Protein AF-A0A7X8XJC2-F1 (afdb_monomer)

pLDDT: mean 90.69, std 6.43, range [61.69, 98.38]

Solvent-accessible surface area (backbone atoms only — not comparable to full-atom values): 11360 Å² total; per-residue (Å²): 93,76,49,77,39,29,35,76,59,78,84,53,61,26,43,38,38,41,40,56,42,84,41,96,95,58,56,34,15,37,38,37,32,23,44,72,52,100,86,51,72,48,75,77,44,73,50,77,36,70,83,32,14,38,64,76,49,80,50,70,43,25,40,73,60,73,83,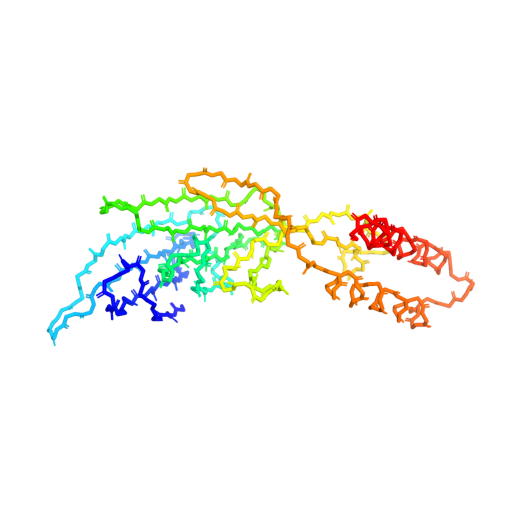24,27,25,42,38,38,33,21,21,40,91,56,95,61,88,43,28,46,39,36,40,38,38,54,54,96,94,38,81,47,79,47,70,52,96,43,54,51,75,66,49,76,48,51,79,61,69,79,72,39,26,29,43,27,43,65,40,84,72,29,65,53,87,36,89,93,55,45,38,69,46,71,45,51,22,35,51,66,80,85,58,77,45,78,56,86,70,69,49,56,67,60,36,48,56,52,33,53,55,37,52,50,48,52,75,63,48,90,49,57,88,87,40,80,56,31,60,52,46,41,51,39,36,53,54,50,35,52,56,31,49,59,52,54,75,72,108

Foldseek 3Di:
DWDWFQQQLPPATWIKDWAWDDDPPAIKIKIWIFDDDPPDTHTLDIDIDGQFRHWDDWDWAQLPLSRHTWIWTWTGGPDPDQFIWIWIWHQDPSDIFIDIDPARHDWDWADQLPPRHIWTWGWDFLDCAPHVVLTLIDTFTWRCPGPDTDGDDGPNLVVLVVSLVVLVVCLVVPVDDPVDPSNVRSNVSSVSSNVVSVVVNVVD

Nearest PDB structures (foldseek):
  3od9-assembly2_C-2  TM=6.273E-01  e=8.279E-02  Aeromonas hydrophila subsp. hydrophila ATCC 7966
  4pj2-assembly2_B  TM=6.246E-01  e=7.855E-02  Aeromonas hydrophila subsp. hydrophila ATCC 7966
  6h0f-assembly4_J  TM=3.381E-01  e=2.892E-02  Homo sapiens
  6g90-assembly1_P  TM=5.294E-01  e=5.008E+00  Saccharomyces cerevisiae
  2ret-assembly1_G  TM=4.672E-01  e=5.563E+00  Vibrio vulnificus

Secondary structure (DSSP, 8-state):
-EEEE--SSSS--EEEEEEEEEETTEEEEEEEEEEE-SS-EEEEEEEEE-SS-EEEEEEEE-SSSSSPPEEEEEEE-SSS----EEEEEEEETTEEEEEE-S-SSPPEEE-SS-SSS-EEEEEEEEE-TTSTTS-EEEEEEEEE-SS-EEE--S--HHHHHHHHHHHHHHHHT-SS-TTSHHHHHHHHHHHHHHHHHHHHHTT-

Mean predicted aligned error: 5.19 Å

Radius of gyration: 19.86 Å; Cα contacts (8 Å, |Δi|>4): 433; chains: 1; bounding box: 48×42×61 Å

Sequence (204 aa):
MVALADVTGDGIKELLVAGTHKKDPQPEGRYAIYRVNKSRLDPLCTGVVRKTPLLVNLQAWDLSGTKRFDAVMTWRPDSNENLFHTMLLAFKEGRVLEEVVPSEMLVDVADRNRDGRAEVWMPELVADSTGPLERVLFYRPFLWNAPGFEKATGDFSQHYRDYKEALEFQIEENPYPPADPRYEKFRQDRLTGIGMAEALLDSH

Structure (mmCIF, N/CA/C/O backbone):
data_AF-A0A7X8XJC2-F1
#
_entry.id   AF-A0A7X8XJC2-F1
#
loop_
_atom_site.group_PDB
_atom_site.id
_atom_site.type_symbol
_atom_site.label_atom_id
_atom_site.label_alt_id
_atom_site.label_comp_id
_atom_site.label_asym_id
_atom_site.label_entity_id
_atom_site.label_seq_id
_atom_site.pdbx_PDB_ins_code
_atom_site.Cartn_x
_atom_site.Cartn_y
_atom_site.Cartn_z
_atom_site.occupancy
_atom_site.B_iso_or_equiv
_atom_site.auth_seq_id
_atom_site.auth_comp_id
_atom_site.auth_asym_id
_atom_site.auth_atom_id
_atom_site.pdbx_PDB_model_num
ATOM 1 N N . MET A 1 1 ? 3.897 -5.243 16.899 1.00 93.12 1 MET A N 1
ATOM 2 C CA . MET A 1 1 ? 3.780 -3.794 16.640 1.00 93.12 1 MET A CA 1
ATOM 3 C C . MET A 1 1 ? 2.572 -3.263 17.389 1.00 93.12 1 MET A C 1
ATOM 5 O O . MET A 1 1 ? 1.658 -4.037 17.662 1.00 93.12 1 MET A O 1
ATOM 9 N N . VAL A 1 2 ? 2.593 -1.979 17.745 1.00 93.31 2 VAL A N 1
ATOM 10 C CA . VAL A 1 2 ? 1.480 -1.306 18.425 1.00 93.31 2 VAL A CA 1
ATOM 11 C C . VAL A 1 2 ? 1.193 0.038 17.764 1.00 93.31 2 VAL A C 1
ATOM 13 O O . VAL A 1 2 ? 2.125 0.687 17.293 1.00 93.31 2 VAL A O 1
ATOM 16 N N . ALA A 1 3 ? -0.071 0.448 17.748 1.00 92.94 3 ALA A N 1
ATOM 17 C CA . ALA A 1 3 ? -0.510 1.766 17.298 1.00 92.94 3 ALA A CA 1
ATOM 18 C C . ALA A 1 3 ? -1.640 2.289 18.201 1.00 92.94 3 ALA A C 1
ATOM 20 O O . ALA A 1 3 ? -2.317 1.507 18.870 1.00 92.94 3 ALA A O 1
ATOM 21 N N . LEU A 1 4 ? -1.828 3.610 18.230 1.00 93.12 4 LEU A N 1
ATOM 22 C CA . LEU A 1 4 ? -2.927 4.272 18.937 1.00 93.12 4 LEU A CA 1
ATOM 23 C C . LEU A 1 4 ? -3.758 5.072 17.940 1.00 93.12 4 LEU A C 1
ATOM 25 O O . LEU A 1 4 ? -3.219 5.971 17.293 1.00 93.12 4 LEU A O 1
ATOM 29 N N . ALA A 1 5 ? -5.052 4.785 17.849 1.00 92.62 5 ALA A N 1
ATOM 30 C CA . ALA A 1 5 ? -5.946 5.458 16.913 1.00 92.62 5 ALA A CA 1
ATOM 31 C C . ALA A 1 5 ? -7.382 5.479 17.440 1.00 92.62 5 ALA A C 1
ATOM 33 O O . ALA A 1 5 ? -7.767 4.567 18.163 1.00 92.62 5 ALA A O 1
ATOM 34 N N . ASP A 1 6 ? -8.148 6.515 17.097 1.00 92.44 6 ASP A N 1
ATOM 35 C CA . ASP A 1 6 ? -9.590 6.560 17.370 1.00 92.44 6 ASP A CA 1
ATOM 36 C C . ASP A 1 6 ? -10.308 5.728 16.308 1.00 92.44 6 ASP A C 1
ATOM 38 O O . ASP A 1 6 ? -10.633 6.220 15.223 1.00 92.44 6 ASP A O 1
ATOM 42 N N . VAL A 1 7 ? -10.464 4.435 16.590 1.00 90.69 7 VAL A N 1
ATOM 43 C CA . VAL A 1 7 ? -11.073 3.493 15.649 1.00 90.69 7 VAL A CA 1
ATOM 44 C C . VAL A 1 7 ? -12.576 3.420 15.801 1.00 90.69 7 VAL A C 1
ATOM 46 O O . VAL A 1 7 ? -13.233 2.895 14.914 1.00 90.69 7 VAL A O 1
ATOM 49 N N . THR A 1 8 ? -13.136 3.925 16.901 1.00 88.44 8 THR A N 1
ATOM 50 C CA . THR A 1 8 ? -14.589 3.911 17.130 1.00 88.44 8 THR A CA 1
ATOM 51 C C . THR A 1 8 ? -15.281 5.221 16.754 1.00 88.44 8 THR A C 1
ATOM 53 O O . THR A 1 8 ? -16.500 5.224 16.580 1.00 88.44 8 THR A O 1
ATOM 56 N N . GLY A 1 9 ? -14.520 6.298 16.547 1.00 87.31 9 GLY A N 1
ATOM 57 C CA . GLY A 1 9 ? -15.010 7.626 16.180 1.00 87.31 9 GLY A CA 1
ATOM 58 C C . GLY A 1 9 ? -15.591 8.404 17.361 1.00 87.31 9 GLY A C 1
ATOM 59 O O . GLY A 1 9 ? -16.349 9.351 17.154 1.00 87.31 9 GLY A O 1
ATOM 60 N N . ASP A 1 10 ? -15.296 7.992 18.596 1.00 88.44 10 ASP A N 1
ATOM 61 C CA . ASP A 1 10 ? -15.822 8.607 19.820 1.00 88.44 10 ASP A CA 1
ATOM 62 C C . ASP A 1 10 ? -14.837 9.587 20.484 1.00 88.44 10 ASP A C 1
ATOM 64 O O . ASP A 1 10 ? -15.103 10.109 21.570 1.00 88.44 10 ASP A O 1
ATOM 68 N N . GLY A 1 11 ? -13.713 9.877 19.822 1.00 87.31 11 GLY A N 1
ATOM 69 C CA . GLY A 1 11 ? -12.670 10.781 20.297 1.00 87.31 11 GLY A CA 1
ATOM 70 C C . GLY A 1 11 ? -11.679 10.136 21.266 1.00 87.31 11 GLY A C 1
ATOM 71 O O . GLY A 1 11 ? -10.785 10.823 21.770 1.00 87.31 11 GLY A O 1
ATOM 72 N N . ILE A 1 12 ? -11.804 8.839 21.551 1.00 89.94 12 ILE A N 1
ATOM 73 C CA . ILE A 1 12 ? -10.898 8.098 22.428 1.00 89.94 12 ILE A CA 1
ATOM 74 C C . ILE A 1 12 ? -10.000 7.223 21.559 1.00 89.94 12 ILE A C 1
ATOM 76 O O . ILE A 1 12 ? -10.450 6.561 20.638 1.00 89.94 12 ILE A O 1
ATOM 80 N N . LYS A 1 13 ? -8.700 7.200 21.864 1.00 91.62 13 LYS A N 1
ATOM 81 C CA . LYS A 1 13 ? -7.752 6.348 21.141 1.00 91.62 13 LYS A CA 1
ATOM 82 C C . LYS A 1 13 ? -7.729 4.939 21.724 1.00 91.62 13 LYS A C 1
ATOM 84 O O . LYS A 1 13 ? -7.437 4.753 22.907 1.00 91.62 13 LYS A O 1
ATOM 89 N N . GLU A 1 14 ? -7.950 3.951 20.874 1.00 94.62 14 GLU A N 1
ATOM 90 C CA . GLU A 1 14 ? -7.770 2.536 21.167 1.00 94.62 14 GLU A CA 1
ATOM 91 C C . GLU A 1 14 ? -6.328 2.087 20.922 1.00 94.62 14 GLU A C 1
ATOM 93 O O . GLU A 1 14 ? -5.598 2.652 20.106 1.00 94.62 14 GLU A O 1
ATOM 98 N N . LEU A 1 15 ? -5.927 1.024 21.621 1.00 95.00 15 LEU A N 1
ATOM 99 C CA . LEU A 1 15 ? -4.654 0.343 21.428 1.00 95.00 15 LEU A CA 1
ATOM 100 C C . LEU A 1 15 ? -4.811 -0.787 20.413 1.00 95.00 15 LEU A C 1
ATOM 102 O O . LEU A 1 15 ? -5.462 -1.795 20.688 1.00 95.00 15 LEU A O 1
ATOM 106 N N . LEU A 1 16 ? -4.149 -0.645 19.271 1.00 95.19 16 LEU A N 1
ATOM 107 C CA . LEU A 1 16 ? -4.036 -1.668 18.244 1.00 95.19 16 LEU A CA 1
ATOM 108 C C . LEU A 1 16 ? -2.751 -2.450 18.497 1.00 95.19 16 LEU A C 1
ATOM 110 O O . LEU A 1 16 ? -1.674 -1.866 18.622 1.00 95.19 16 LEU A O 1
ATOM 114 N N . VAL A 1 17 ? -2.848 -3.771 18.552 1.00 95.12 17 VAL A N 1
ATOM 115 C CA . VAL A 1 17 ? -1.717 -4.676 18.748 1.00 95.12 17 VAL A CA 1
ATOM 116 C C . VAL A 1 17 ? -1.769 -5.735 17.667 1.00 95.12 17 VAL A C 1
ATOM 118 O O . VAL A 1 17 ? -2.784 -6.397 17.496 1.00 95.12 17 VAL A O 1
ATOM 121 N N . ALA A 1 18 ? -0.661 -5.937 16.969 1.00 95.38 18 ALA A N 1
ATOM 122 C CA . ALA A 1 18 ? -0.517 -7.036 16.027 1.00 95.38 18 ALA A CA 1
ATOM 123 C C . ALA A 1 18 ? 0.867 -7.663 16.166 1.00 95.38 18 ALA A C 1
ATOM 125 O O . ALA A 1 18 ? 1.851 -6.972 16.454 1.00 95.38 18 ALA A O 1
ATOM 126 N N . GLY A 1 19 ? 0.975 -8.969 15.955 1.00 93.56 19 GLY A N 1
ATOM 127 C CA . GLY A 1 19 ? 2.259 -9.645 16.040 1.00 93.56 19 GLY A CA 1
ATOM 128 C C . GLY A 1 19 ? 2.243 -11.083 15.558 1.00 93.56 19 GLY A C 1
ATOM 129 O O . GLY A 1 19 ? 1.212 -11.753 15.534 1.00 93.56 19 GLY A O 1
ATOM 130 N N . THR A 1 20 ? 3.435 -11.550 15.208 1.00 90.38 20 THR A N 1
ATOM 131 C CA . THR A 1 20 ? 3.717 -12.951 14.915 1.00 90.38 20 THR A CA 1
ATOM 132 C C . THR A 1 20 ? 3.976 -13.694 16.217 1.00 90.38 20 THR A C 1
ATOM 134 O O . THR A 1 20 ? 4.950 -13.418 16.919 1.00 90.38 20 THR A O 1
ATOM 137 N N . HIS A 1 21 ? 3.150 -14.684 16.524 1.00 84.75 21 HIS A N 1
ATOM 138 C CA . HIS A 1 21 ? 3.400 -15.628 17.600 1.00 84.75 21 HIS A CA 1
ATOM 139 C C . HIS A 1 21 ? 4.074 -16.869 17.027 1.00 84.75 21 HIS A C 1
ATOM 141 O O . HIS A 1 21 ? 3.476 -17.614 16.255 1.00 84.75 21 HIS A O 1
ATOM 147 N N . LYS A 1 22 ? 5.324 -17.122 17.420 1.00 76.38 22 LYS A N 1
ATOM 148 C CA . LYS A 1 22 ? 5.977 -18.397 17.117 1.00 76.38 22 LYS A CA 1
ATOM 149 C C . LYS A 1 22 ? 5.428 -19.458 18.064 1.00 76.38 22 LYS A C 1
ATOM 151 O O . LYS A 1 22 ? 5.729 -19.437 19.255 1.00 76.38 22 LYS A O 1
ATOM 156 N N . LYS A 1 23 ? 4.607 -20.361 17.536 1.00 66.25 23 LYS A N 1
ATOM 157 C CA . LYS A 1 23 ? 4.208 -21.590 18.216 1.00 66.25 23 LYS A CA 1
ATOM 158 C C . LYS A 1 23 ? 4.826 -22.750 17.443 1.00 66.25 23 LYS A C 1
ATOM 160 O O . LYS A 1 23 ? 4.767 -22.762 16.222 1.00 66.25 23 LYS A O 1
ATOM 165 N N . ASP A 1 24 ? 5.453 -23.692 18.128 1.00 62.50 24 ASP A N 1
ATOM 166 C CA . ASP A 1 24 ? 5.919 -24.929 17.494 1.00 62.50 24 ASP A CA 1
ATOM 167 C C . ASP A 1 24 ? 4.670 -25.755 17.102 1.00 62.50 24 ASP A C 1
ATOM 169 O O . ASP A 1 24 ? 3.807 -25.940 17.973 1.00 62.50 24 ASP A O 1
ATOM 173 N N . PRO A 1 25 ? 4.460 -26.180 15.835 1.00 69.62 25 PRO A N 1
ATOM 174 C CA . PRO A 1 25 ? 5.390 -26.179 14.695 1.00 69.62 25 PRO A CA 1
ATOM 175 C C . PRO A 1 25 ? 5.193 -25.080 13.634 1.00 69.62 25 PRO A C 1
ATOM 177 O O . PRO A 1 25 ? 5.928 -25.074 12.650 1.00 69.62 25 PRO A O 1
ATOM 180 N N . GLN A 1 26 ? 4.217 -24.173 13.769 1.00 78.38 26 GLN A N 1
ATOM 181 C CA . GLN A 1 26 ? 3.967 -23.121 12.772 1.00 78.38 26 GLN A CA 1
ATOM 182 C C . GLN A 1 26 ? 3.679 -21.748 13.401 1.00 78.38 26 GLN A C 1
ATOM 184 O O . GLN A 1 26 ? 2.893 -21.656 14.352 1.00 78.38 26 GLN A O 1
ATOM 189 N N . PRO A 1 27 ? 4.266 -20.661 12.859 1.00 85.38 27 PRO A N 1
ATOM 190 C CA . PRO A 1 27 ? 3.962 -19.314 13.315 1.00 85.38 27 PRO A CA 1
ATOM 191 C C . PRO A 1 27 ? 2.502 -18.944 13.033 1.00 85.38 27 PRO A C 1
ATOM 193 O O . PRO A 1 27 ? 1.911 -19.348 12.036 1.00 85.38 27 PRO A O 1
ATOM 196 N N . GLU A 1 28 ? 1.929 -18.131 13.916 1.00 89.38 28 GLU A N 1
ATOM 197 C CA . GLU A 1 28 ? 0.551 -17.656 13.840 1.00 89.38 28 GLU A CA 1
ATOM 198 C C . GLU A 1 28 ? 0.532 -16.130 13.983 1.00 89.38 28 GLU A C 1
ATOM 200 O O . GLU A 1 28 ? 1.029 -15.589 14.973 1.00 89.38 28 GLU A O 1
ATOM 205 N N . GLY A 1 29 ? -0.053 -15.424 13.017 1.00 91.62 29 GLY A N 1
ATOM 206 C CA . GLY A 1 29 ? -0.296 -13.991 13.136 1.00 91.62 29 GLY A CA 1
ATOM 207 C C . GLY A 1 29 ? -1.498 -13.744 14.042 1.00 91.62 29 GLY A C 1
ATOM 208 O O . GLY A 1 29 ? -2.510 -14.437 13.937 1.00 91.62 29 GLY A O 1
ATOM 209 N N . ARG A 1 30 ? -1.413 -12.771 14.945 1.00 94.44 30 ARG A N 1
ATOM 210 C CA . ARG A 1 30 ? -2.542 -12.356 15.786 1.00 94.44 30 ARG A CA 1
ATOM 211 C C . ARG A 1 30 ? -2.651 -10.852 15.822 1.00 94.44 30 ARG A C 1
ATOM 213 O O . ARG A 1 30 ? -1.638 -10.153 15.816 1.00 94.44 30 ARG A O 1
ATOM 220 N N . TYR A 1 31 ? -3.879 -10.374 15.927 1.00 94.94 31 TYR A N 1
ATOM 221 C CA . TYR A 1 31 ? -4.155 -8.972 16.166 1.00 94.94 31 TYR A CA 1
ATOM 222 C C . TYR A 1 31 ? -5.237 -8.809 17.230 1.00 94.94 31 TYR A C 1
ATOM 224 O O . TYR A 1 31 ? -6.052 -9.703 17.469 1.00 94.94 31 TYR A O 1
ATOM 232 N N . ALA A 1 32 ? -5.222 -7.662 17.891 1.00 94.69 32 ALA A N 1
ATOM 233 C CA . ALA A 1 32 ? -6.197 -7.272 18.885 1.00 94.69 32 ALA A CA 1
ATOM 234 C C . ALA A 1 32 ? -6.321 -5.750 18.937 1.00 94.69 32 ALA A C 1
ATOM 236 O O . ALA A 1 32 ? -5.339 -5.030 18.768 1.00 94.69 32 ALA A O 1
ATOM 237 N N . ILE A 1 33 ? -7.530 -5.272 19.200 1.00 94.31 33 ILE A N 1
ATOM 238 C CA . ILE A 1 33 ? -7.832 -3.859 19.402 1.00 94.31 33 ILE A CA 1
ATOM 239 C C . ILE A 1 33 ? -8.466 -3.733 20.780 1.00 94.31 33 ILE A C 1
ATOM 241 O O . ILE A 1 33 ? -9.456 -4.407 21.069 1.00 94.31 33 ILE A O 1
ATOM 245 N N . TYR A 1 34 ? -7.887 -2.892 21.631 1.00 94.50 34 TYR A N 1
ATOM 246 C CA . TYR A 1 34 ? -8.297 -2.718 23.018 1.00 94.50 34 TYR A CA 1
ATOM 247 C C . TYR A 1 34 ? -8.745 -1.290 23.293 1.00 94.50 34 TYR A C 1
ATOM 249 O O . TYR A 1 34 ? -8.044 -0.330 22.970 1.00 94.50 34 TYR A O 1
ATOM 257 N N . ARG A 1 35 ? -9.854 -1.155 24.018 1.00 93.81 35 ARG A N 1
ATOM 258 C CA . ARG A 1 35 ? -10.176 0.077 24.727 1.00 93.81 35 ARG A CA 1
ATOM 259 C C . ARG A 1 35 ? -9.282 0.178 25.957 1.00 93.81 35 ARG A C 1
ATOM 261 O O . ARG A 1 35 ? -9.302 -0.701 26.824 1.00 93.81 35 ARG A O 1
ATOM 268 N N . VAL A 1 36 ? -8.510 1.258 26.039 1.00 90.31 36 VAL A N 1
ATOM 269 C CA . VAL A 1 36 ? -7.654 1.531 27.196 1.00 90.31 36 VAL A CA 1
ATOM 270 C C . VAL A 1 36 ? -8.477 2.247 28.262 1.00 90.31 36 VAL A C 1
ATOM 272 O O . VAL A 1 36 ? -8.806 3.421 28.125 1.00 90.31 36 VAL A O 1
ATOM 275 N N . ASN A 1 37 ? -8.801 1.537 29.340 1.00 87.31 37 ASN A N 1
ATOM 276 C CA . ASN A 1 37 ? -9.447 2.098 30.523 1.00 87.31 37 ASN A CA 1
ATOM 277 C C . ASN A 1 37 ? -8.428 2.263 31.659 1.00 87.31 37 ASN A C 1
ATOM 279 O O . ASN A 1 37 ? -7.342 1.689 31.625 1.00 87.31 37 ASN A O 1
ATOM 283 N N . LYS A 1 38 ? -8.783 3.025 32.706 1.00 86.19 38 LYS A N 1
ATOM 284 C CA . LYS A 1 38 ? -7.867 3.365 33.819 1.00 86.19 38 LYS A CA 1
ATOM 285 C C . LYS A 1 38 ? -7.147 2.163 34.449 1.00 86.19 38 LYS A C 1
ATOM 287 O O . LYS A 1 38 ? -6.034 2.325 34.933 1.00 86.19 38 LYS A O 1
ATOM 292 N N . SER A 1 39 ? -7.782 0.992 34.489 1.00 89.56 39 SER A N 1
ATOM 293 C CA . SER A 1 39 ? -7.269 -0.193 35.191 1.00 89.56 39 SER A CA 1
ATOM 294 C C . SER A 1 39 ? -7.286 -1.483 34.370 1.00 89.56 39 SER A C 1
ATOM 296 O O . SER A 1 39 ? -6.878 -2.524 34.881 1.00 89.56 39 SER A O 1
ATOM 298 N N . ARG A 1 40 ? -7.770 -1.454 33.123 1.00 91.31 40 ARG A N 1
ATOM 299 C CA . ARG A 1 40 ? -7.892 -2.655 32.286 1.00 91.31 40 ARG A CA 1
ATOM 300 C C . ARG A 1 40 ? -7.868 -2.328 30.797 1.00 91.31 40 ARG A C 1
ATOM 302 O O . ARG A 1 40 ? -8.206 -1.217 30.394 1.00 91.31 40 ARG A O 1
ATOM 309 N N . LEU A 1 41 ? -7.508 -3.332 30.004 1.00 93.25 41 LEU A N 1
ATOM 310 C CA . LEU A 1 41 ? -7.637 -3.330 28.552 1.00 93.25 41 LEU A CA 1
ATOM 311 C C . LEU A 1 41 ? -8.865 -4.161 28.185 1.00 93.25 41 LEU A C 1
ATOM 313 O O . LEU A 1 41 ? -8.858 -5.376 28.377 1.00 93.25 41 LEU A O 1
ATOM 317 N N . ASP A 1 42 ? -9.911 -3.509 27.685 1.00 92.56 42 ASP A N 1
ATOM 318 C CA . ASP A 1 42 ? -11.126 -4.200 27.253 1.00 92.56 42 ASP A CA 1
ATOM 319 C C . ASP A 1 42 ? -11.006 -4.532 25.757 1.00 92.56 42 ASP A C 1
ATOM 321 O O . ASP A 1 42 ? -10.892 -3.608 24.947 1.00 92.56 42 ASP A O 1
ATOM 325 N N . PRO A 1 43 ? -10.983 -5.817 25.355 1.00 92.62 43 PRO A N 1
ATOM 326 C CA . PRO A 1 43 ? -10.858 -6.181 23.949 1.00 92.62 43 PRO A CA 1
ATOM 327 C C . PRO A 1 43 ? -12.125 -5.784 23.188 1.00 92.62 43 PRO A C 1
ATOM 329 O O . PRO A 1 43 ? -13.223 -6.228 23.516 1.00 92.62 43 PRO A O 1
ATOM 332 N N . LEU A 1 44 ? -11.958 -4.973 22.148 1.00 90.75 44 LEU A N 1
ATOM 333 C CA . LEU A 1 44 ? -13.009 -4.642 21.186 1.00 90.75 44 LEU A CA 1
ATOM 334 C C . LEU A 1 44 ? -13.045 -5.652 20.038 1.00 90.75 44 LEU A C 1
ATOM 336 O O . LEU A 1 44 ? -14.110 -6.003 19.542 1.00 90.75 44 LEU A O 1
ATOM 340 N N . CYS A 1 45 ? -11.872 -6.122 19.618 1.00 92.00 45 CYS A N 1
ATOM 341 C CA . CYS A 1 45 ? -11.718 -7.122 18.572 1.00 92.00 45 CYS A CA 1
ATOM 342 C C . CYS A 1 45 ? -10.443 -7.930 18.810 1.00 92.00 45 CYS A C 1
ATOM 344 O O . CYS A 1 45 ? -9.442 -7.390 19.280 1.00 92.00 45 CYS A O 1
ATOM 346 N N . THR A 1 46 ? -10.470 -9.212 18.456 1.00 93.81 46 THR A N 1
ATOM 347 C CA . THR A 1 46 ? -9.276 -10.055 18.359 1.00 93.81 46 THR A CA 1
ATOM 348 C C . THR A 1 46 ? -9.409 -10.962 17.146 1.00 93.81 46 THR A C 1
ATOM 350 O O . THR A 1 46 ? -10.515 -11.404 16.835 1.00 93.81 46 THR A O 1
ATOM 353 N N . GLY A 1 47 ? -8.296 -11.261 16.485 1.00 92.94 47 GLY A N 1
ATOM 354 C CA . GLY A 1 47 ? -8.294 -12.112 15.304 1.00 92.94 47 GLY A CA 1
ATOM 355 C C . GLY A 1 47 ? -6.974 -12.839 15.090 1.00 92.94 47 GLY A C 1
ATOM 356 O O . GLY A 1 47 ? -5.957 -12.563 15.736 1.00 92.94 47 GLY A O 1
ATOM 357 N N . VAL A 1 48 ? -7.023 -13.820 14.190 1.00 91.50 48 VAL A N 1
ATOM 358 C CA . VAL A 1 48 ? -5.917 -14.728 13.880 1.00 91.50 48 VAL A CA 1
ATOM 359 C C . VAL A 1 48 ? -5.693 -14.776 12.372 1.00 91.50 48 VAL A C 1
ATOM 361 O O . VAL A 1 48 ? -6.610 -15.083 11.616 1.00 91.50 48 VAL A O 1
ATOM 364 N N . VAL A 1 49 ? -4.445 -14.582 11.949 1.00 88.00 49 VAL A N 1
ATOM 365 C CA . VAL A 1 49 ? -3.990 -14.647 10.557 1.00 88.00 49 VAL A CA 1
ATOM 366 C C . VAL A 1 49 ? -3.116 -15.890 10.378 1.00 88.00 49 VAL A C 1
ATOM 368 O O . VAL A 1 49 ? -1.963 -15.930 10.806 1.00 88.00 49 VAL A O 1
ATOM 371 N N . ARG A 1 50 ? -3.680 -16.947 9.777 1.00 80.44 50 ARG A N 1
ATOM 372 C CA . ARG A 1 50 ? -3.029 -18.274 9.711 1.00 80.44 50 ARG A CA 1
ATOM 373 C C . ARG A 1 50 ? -2.131 -18.486 8.494 1.00 80.44 50 ARG A C 1
ATOM 375 O O . ARG A 1 50 ? -1.087 -19.105 8.625 1.00 80.44 50 ARG A O 1
ATOM 382 N N . LYS A 1 51 ? -2.539 -18.014 7.310 1.00 78.94 51 LYS A N 1
ATOM 383 C CA . LYS A 1 51 ? -1.810 -18.278 6.051 1.00 78.94 51 LYS A CA 1
ATOM 384 C C . LYS A 1 51 ? -0.561 -17.410 5.890 1.00 78.94 51 LYS A C 1
ATOM 386 O O . LYS A 1 51 ? 0.421 -17.841 5.304 1.00 78.94 51 LYS A O 1
ATOM 391 N N . THR A 1 52 ? -0.609 -16.196 6.425 1.00 83.38 52 THR A N 1
ATOM 392 C CA . THR A 1 52 ? 0.462 -15.199 6.339 1.00 83.38 52 THR A CA 1
ATOM 393 C C . THR A 1 52 ? 0.777 -14.689 7.736 1.00 83.38 52 THR A C 1
ATOM 395 O O . THR A 1 52 ? 0.272 -13.648 8.142 1.00 83.38 52 THR A O 1
ATOM 398 N N . PRO A 1 53 ? 1.519 -15.460 8.542 1.00 85.44 53 PRO A N 1
ATOM 399 C CA . PRO A 1 53 ? 1.626 -15.184 9.967 1.00 85.44 53 PRO A CA 1
ATOM 400 C C . PRO A 1 53 ? 2.628 -14.074 10.297 1.00 85.44 53 PRO A C 1
ATOM 402 O O . PRO A 1 53 ? 2.641 -13.595 11.430 1.00 85.44 53 PRO A O 1
ATOM 405 N N . LEU A 1 54 ? 3.478 -13.665 9.348 1.00 91.00 54 LEU A N 1
ATOM 406 C CA . LEU A 1 54 ? 4.514 -12.669 9.589 1.00 91.00 54 LEU A CA 1
ATOM 407 C C . LEU A 1 54 ? 3.965 -11.253 9.399 1.00 91.00 54 LEU A C 1
ATOM 409 O O . LEU A 1 54 ? 3.653 -10.857 8.277 1.00 91.00 54 LEU A O 1
ATOM 413 N N . LEU A 1 55 ? 3.883 -10.479 10.483 1.00 92.38 55 LEU A N 1
ATOM 414 C CA . LEU A 1 55 ? 3.509 -9.067 10.407 1.00 92.38 55 LEU A CA 1
ATOM 415 C C . LEU A 1 55 ? 4.640 -8.241 9.781 1.00 92.38 55 LEU A C 1
ATOM 417 O O . LEU A 1 55 ? 5.757 -8.222 10.300 1.00 92.38 55 LEU A O 1
ATOM 421 N N . VAL A 1 56 ? 4.324 -7.523 8.706 1.00 91.75 56 VAL A N 1
ATOM 422 C CA . VAL A 1 56 ? 5.234 -6.597 8.016 1.00 91.75 56 VAL A CA 1
ATOM 423 C C . VAL A 1 56 ? 5.014 -5.169 8.499 1.00 91.75 56 VAL A C 1
ATOM 425 O O . VAL A 1 56 ? 5.980 -4.452 8.743 1.00 91.75 56 VAL A O 1
ATOM 428 N N . ASN A 1 57 ? 3.753 -4.755 8.638 1.00 92.44 57 ASN A N 1
ATOM 429 C CA . ASN A 1 57 ? 3.400 -3.372 8.945 1.00 92.44 57 ASN A CA 1
ATOM 430 C C . ASN A 1 57 ? 2.046 -3.277 9.667 1.00 92.44 57 ASN A C 1
ATOM 432 O O . ASN A 1 57 ? 1.155 -4.092 9.422 1.00 92.44 57 ASN A O 1
ATOM 436 N N . LEU A 1 58 ? 1.898 -2.267 10.527 1.00 94.12 58 LEU A N 1
ATOM 437 C CA . LEU A 1 58 ? 0.656 -1.886 11.203 1.00 94.12 58 LEU A CA 1
ATOM 438 C C . LEU A 1 58 ? 0.513 -0.363 11.136 1.00 94.12 58 LEU A C 1
ATOM 440 O O . LEU A 1 58 ? 1.350 0.362 11.672 1.00 94.12 58 LEU A O 1
ATOM 444 N N . GLN A 1 59 ? -0.570 0.102 10.523 1.00 92.25 59 GLN A N 1
ATOM 445 C CA . GLN A 1 59 ? -0.911 1.513 10.370 1.00 92.25 59 GLN A CA 1
ATOM 446 C C . GLN A 1 59 ? -2.368 1.763 10.765 1.00 92.25 59 GLN A C 1
ATOM 448 O O . GLN A 1 59 ? -3.165 0.831 10.895 1.00 92.25 59 GLN A O 1
ATOM 453 N N . ALA A 1 60 ? -2.706 3.036 10.948 1.00 93.31 60 ALA A N 1
ATOM 454 C CA . ALA A 1 60 ? -4.071 3.489 11.145 1.00 93.31 60 ALA A CA 1
ATOM 455 C C . ALA A 1 60 ? -4.321 4.703 10.246 1.00 93.31 60 ALA A C 1
ATOM 457 O O . ALA A 1 60 ? -3.559 5.668 10.308 1.00 93.31 60 ALA A O 1
ATOM 458 N N . TRP A 1 61 ? -5.378 4.654 9.438 1.00 94.50 61 TRP A N 1
ATOM 459 C CA . TRP A 1 61 ? -5.714 5.679 8.445 1.00 94.50 61 TRP A CA 1
ATOM 460 C C . TRP A 1 61 ? -7.213 5.940 8.414 1.00 94.50 61 TRP A C 1
ATOM 462 O O . TRP A 1 61 ? -7.985 5.007 8.588 1.00 94.50 61 TRP A O 1
ATOM 472 N N . ASP A 1 62 ? -7.645 7.171 8.153 1.00 93.12 62 ASP A N 1
ATOM 473 C CA . ASP A 1 62 ? -9.054 7.421 7.841 1.00 93.12 62 ASP A CA 1
ATOM 474 C C . ASP A 1 62 ? -9.337 7.033 6.385 1.00 93.12 62 ASP A C 1
ATOM 476 O O . ASP A 1 62 ? -9.135 7.825 5.467 1.00 93.12 62 ASP A O 1
ATOM 480 N N . LEU A 1 63 ? -9.780 5.793 6.170 1.00 93.38 63 LEU A N 1
ATOM 481 C CA . LEU A 1 63 ? -10.143 5.286 4.841 1.00 93.38 63 LEU A CA 1
ATOM 482 C C . LEU A 1 63 ? -11.595 5.615 4.481 1.00 93.38 63 LEU A C 1
ATOM 484 O O . LEU A 1 63 ? -12.008 5.498 3.325 1.00 93.38 63 LEU A O 1
ATOM 488 N N . SER A 1 64 ? -12.380 6.029 5.474 1.00 87.19 64 SER A N 1
ATOM 489 C CA . SER A 1 64 ? -13.806 6.324 5.353 1.00 87.19 64 SER A CA 1
ATOM 490 C C . SER A 1 64 ? -14.115 7.801 5.081 1.00 87.19 64 SER A C 1
ATOM 492 O O . SER A 1 64 ? -15.220 8.116 4.645 1.00 87.19 64 SER A O 1
ATOM 494 N N . GLY A 1 65 ? -13.166 8.702 5.355 1.00 87.19 65 GLY A N 1
ATOM 495 C CA . GLY A 1 65 ? -13.352 10.156 5.349 1.00 87.19 65 GLY A CA 1
ATOM 496 C C . GLY A 1 65 ? -14.192 10.673 6.525 1.00 87.19 65 GLY A C 1
ATOM 497 O O . GLY A 1 65 ? -14.708 11.789 6.477 1.00 87.19 65 GLY A O 1
ATOM 498 N N . THR A 1 66 ? -14.395 9.861 7.569 1.00 86.25 66 THR A N 1
ATOM 499 C CA . THR A 1 66 ? -15.278 10.190 8.707 1.00 86.25 66 THR A CA 1
ATOM 500 C C . THR A 1 66 ? -14.523 10.639 9.956 1.00 86.25 66 THR A C 1
ATOM 502 O O . THR A 1 66 ? -15.122 10.800 11.018 1.00 86.25 66 THR A O 1
ATOM 505 N N . LYS A 1 67 ? -13.210 10.869 9.840 1.00 84.94 67 LYS A N 1
ATOM 506 C CA . LYS A 1 67 ? -12.256 11.162 10.924 1.00 84.94 67 LYS A CA 1
ATOM 507 C C . LYS A 1 67 ? -12.109 10.039 11.953 1.00 84.94 67 LYS A C 1
ATOM 509 O O . LYS A 1 67 ? -11.477 10.236 12.989 1.00 84.94 67 LYS A O 1
ATOM 514 N N . ARG A 1 68 ? -12.656 8.864 11.644 1.00 89.56 68 ARG A N 1
ATOM 515 C CA . ARG A 1 68 ? -12.407 7.598 12.328 1.00 89.56 68 ARG A CA 1
ATOM 516 C C . ARG A 1 68 ? -11.268 6.889 11.616 1.00 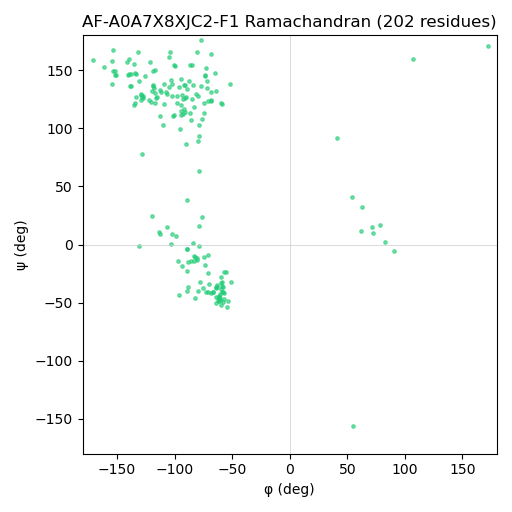89.56 68 ARG A C 1
ATOM 518 O O . ARG A 1 68 ? -11.248 6.825 10.393 1.00 89.56 68 ARG A O 1
ATOM 525 N N . PHE A 1 69 ? -10.357 6.313 12.380 1.00 92.00 69 PHE A N 1
ATOM 526 C CA . PHE A 1 69 ? -9.240 5.569 11.827 1.00 92.00 69 PHE A CA 1
ATOM 527 C C . PHE A 1 69 ? -9.583 4.089 11.672 1.00 92.00 69 PHE A C 1
ATOM 529 O O . PHE A 1 69 ? -10.137 3.447 12.558 1.00 92.00 69 PHE A O 1
ATOM 536 N N . ASP A 1 70 ? -9.190 3.530 10.546 1.00 93.06 70 ASP A N 1
ATOM 537 C CA . ASP A 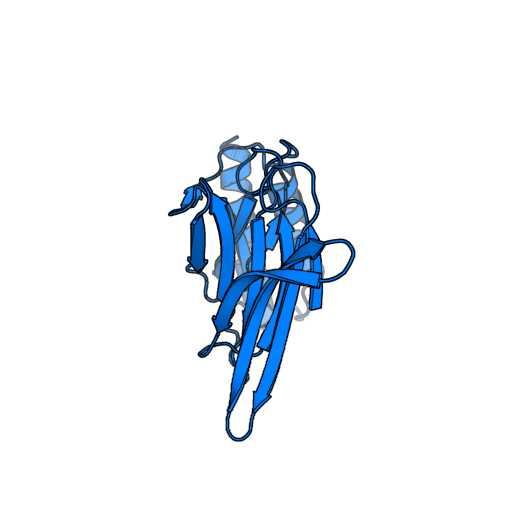1 70 ? -9.272 2.120 10.227 1.00 93.06 70 ASP A CA 1
ATOM 538 C C . ASP A 1 70 ? -7.879 1.498 10.361 1.00 93.06 70 ASP A C 1
ATOM 540 O O . ASP A 1 70 ? -6.863 2.118 10.029 1.00 93.06 70 ASP A O 1
ATOM 544 N N . ALA A 1 71 ? -7.811 0.275 10.884 1.00 93.50 71 ALA A N 1
ATOM 545 C CA . ALA A 1 71 ? -6.543 -0.423 11.040 1.00 93.50 71 ALA A CA 1
ATOM 546 C C . ALA A 1 71 ? -6.144 -1.074 9.716 1.00 93.50 71 ALA A C 1
ATOM 548 O O . ALA A 1 71 ? -6.917 -1.829 9.124 1.00 93.50 71 ALA A O 1
ATOM 549 N N . VAL A 1 72 ? -4.906 -0.834 9.295 1.00 94.44 72 VAL A N 1
ATOM 550 C CA . VAL A 1 72 ? -4.318 -1.447 8.104 1.00 94.44 72 VAL A CA 1
ATOM 551 C C . VAL A 1 72 ? -3.140 -2.300 8.537 1.00 94.44 72 VAL A C 1
ATOM 553 O O . VAL A 1 72 ? -2.198 -1.816 9.167 1.00 94.44 72 VAL A O 1
ATOM 556 N N . MET A 1 73 ? -3.194 -3.589 8.222 1.00 94.69 73 MET A N 1
ATOM 557 C CA . MET A 1 73 ? -2.142 -4.534 8.573 1.00 94.69 73 MET A CA 1
ATOM 558 C C . MET A 1 73 ? -1.675 -5.292 7.349 1.00 94.69 73 MET A C 1
ATOM 560 O O . MET A 1 73 ? -2.470 -5.952 6.684 1.00 94.69 73 MET A O 1
ATOM 564 N N . THR A 1 74 ? -0.371 -5.258 7.108 1.00 93.88 74 THR A N 1
ATOM 565 C CA . THR A 1 74 ? 0.252 -6.037 6.042 1.00 93.88 74 THR A CA 1
ATOM 566 C C . THR A 1 74 ? 0.939 -7.248 6.639 1.00 93.88 74 THR A C 1
ATOM 568 O O . THR A 1 74 ? 1.780 -7.135 7.535 1.00 93.88 74 THR A O 1
ATOM 571 N N . TRP A 1 75 ? 0.616 -8.406 6.085 1.00 93.00 75 TRP A N 1
ATOM 572 C CA . TRP A 1 75 ? 1.133 -9.701 6.479 1.00 93.00 75 TRP A CA 1
ATOM 573 C C . TRP A 1 75 ? 1.822 -10.389 5.305 1.00 93.00 75 TRP A C 1
ATOM 575 O O . TRP A 1 75 ? 1.509 -10.115 4.149 1.00 93.00 75 TRP A O 1
ATOM 585 N N . ARG A 1 76 ? 2.728 -11.320 5.591 1.00 90.88 76 ARG A N 1
ATOM 586 C CA . ARG A 1 76 ? 3.381 -12.164 4.581 1.00 90.88 76 ARG A CA 1
ATOM 587 C C . ARG A 1 76 ? 3.519 -13.613 5.072 1.00 90.88 76 ARG A C 1
ATOM 589 O O . ARG A 1 76 ? 3.418 -13.848 6.287 1.00 90.88 76 ARG A O 1
ATOM 596 N N . PRO A 1 77 ? 3.702 -14.598 4.179 1.00 87.25 77 PRO A N 1
ATOM 597 C CA . PRO A 1 77 ? 3.955 -15.972 4.592 1.00 87.25 77 PRO A CA 1
ATOM 598 C C . PRO A 1 77 ? 5.330 -16.100 5.262 1.00 87.25 77 PRO A C 1
ATOM 600 O O . PRO A 1 77 ? 6.176 -15.214 5.167 1.00 87.25 77 PRO A O 1
ATOM 603 N N . ASP A 1 78 ? 5.542 -17.212 5.966 1.00 83.19 78 ASP A N 1
ATOM 604 C CA . ASP A 1 78 ? 6.861 -17.578 6.514 1.00 83.19 78 ASP A CA 1
ATOM 605 C C . ASP A 1 78 ? 7.790 -18.191 5.443 1.00 83.19 78 ASP A C 1
ATOM 607 O O . ASP A 1 78 ? 8.940 -18.526 5.711 1.00 83.19 78 ASP A O 1
ATOM 611 N N . SER A 1 79 ? 7.292 -18.337 4.211 1.00 80.62 79 SER A N 1
ATOM 612 C CA . SER A 1 79 ? 8.074 -18.697 3.032 1.00 80.62 79 SER A CA 1
ATOM 613 C C . SER A 1 79 ? 8.810 -17.475 2.461 1.00 80.62 79 SER A C 1
ATOM 615 O O . SER A 1 79 ? 8.497 -16.325 2.766 1.00 80.62 79 SER A O 1
ATOM 617 N N . ASN A 1 80 ? 9.775 -17.721 1.571 1.00 69.25 80 ASN A N 1
ATOM 618 C CA . ASN A 1 80 ? 10.435 -16.671 0.782 1.00 69.25 80 ASN A CA 1
ATOM 619 C C . ASN A 1 80 ? 9.583 -16.202 -0.415 1.00 69.25 80 ASN A C 1
ATOM 621 O O . ASN A 1 80 ? 10.108 -15.609 -1.356 1.00 69.25 80 ASN A O 1
ATOM 625 N N . GLU A 1 81 ? 8.287 -16.511 -0.427 1.00 74.25 81 GLU A N 1
ATOM 626 C CA . GLU A 1 81 ? 7.384 -16.059 -1.479 1.00 74.25 81 GLU A CA 1
ATOM 627 C C . GLU A 1 81 ? 7.125 -14.558 -1.325 1.00 74.25 81 GLU A C 1
ATOM 629 O O . GLU A 1 81 ? 6.843 -14.060 -0.234 1.00 74.25 81 GLU A O 1
ATOM 634 N N . ASN A 1 82 ? 7.189 -13.833 -2.442 1.00 72.38 82 ASN A N 1
ATOM 635 C CA . ASN A 1 82 ? 6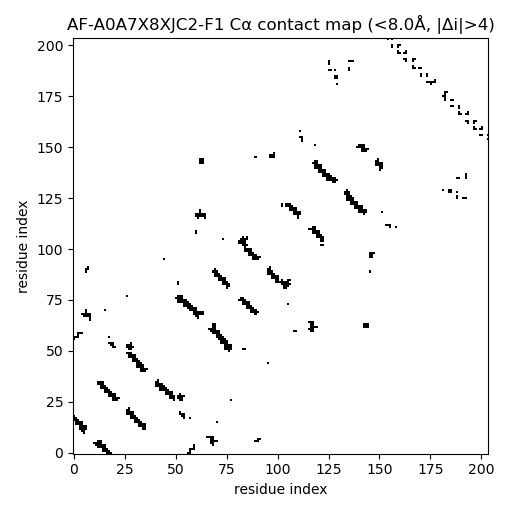.832 -12.417 -2.505 1.00 72.38 82 ASN A CA 1
ATOM 636 C C . ASN A 1 82 ? 5.307 -12.263 -2.569 1.00 72.38 82 ASN A C 1
ATOM 638 O O . ASN A 1 82 ? 4.775 -11.791 -3.570 1.00 72.38 82 ASN A O 1
ATOM 642 N N . LEU A 1 83 ? 4.631 -12.703 -1.507 1.00 82.31 83 LEU A N 1
ATOM 643 C CA . LEU A 1 83 ? 3.189 -12.599 -1.322 1.00 82.31 83 LEU A CA 1
ATOM 644 C C . LEU A 1 83 ? 2.895 -11.707 -0.115 1.00 82.31 83 LEU A C 1
ATOM 646 O O . LEU A 1 83 ? 3.374 -11.966 0.993 1.00 82.31 83 LEU A O 1
ATOM 650 N N . PHE A 1 84 ? 2.070 -10.685 -0.315 1.00 87.12 84 PHE A N 1
ATOM 651 C CA . PHE A 1 84 ? 1.592 -9.818 0.757 1.00 87.12 84 PHE A CA 1
ATOM 652 C C . PHE A 1 84 ? 0.077 -9.915 0.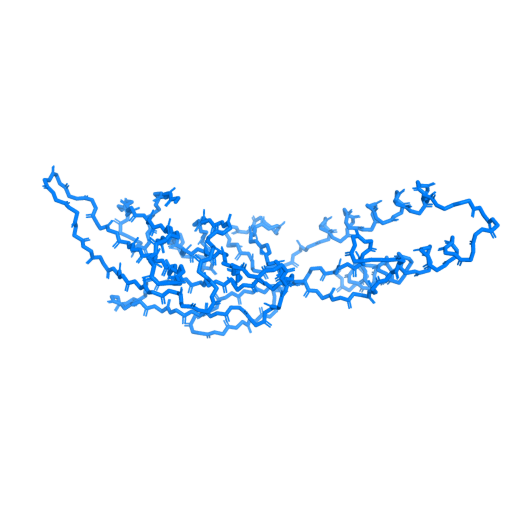870 1.00 87.12 84 PHE A C 1
ATOM 654 O O . PHE A 1 84 ? -0.631 -9.857 -0.125 1.00 87.12 84 PHE A O 1
ATOM 661 N N . HIS A 1 85 ? -0.424 -10.032 2.095 1.00 89.50 85 HIS A N 1
ATOM 662 C CA . HIS A 1 85 ? -1.841 -9.891 2.396 1.00 89.50 85 HIS A CA 1
ATOM 663 C C . HIS A 1 85 ? -2.036 -8.640 3.236 1.00 89.50 85 HIS A C 1
ATOM 665 O O . HIS A 1 85 ? -1.644 -8.598 4.406 1.00 89.50 85 HIS A O 1
ATOM 671 N N . THR A 1 86 ? -2.660 -7.630 2.645 1.00 92.44 86 THR A N 1
ATOM 672 C CA . THR A 1 86 ? -3.087 -6.441 3.376 1.00 92.44 86 THR A CA 1
ATOM 673 C C . THR A 1 86 ? -4.523 -6.634 3.837 1.00 92.44 86 THR A C 1
ATOM 675 O O . THR A 1 86 ? -5.410 -6.933 3.043 1.00 92.44 86 THR A O 1
ATOM 678 N N . MET A 1 87 ? -4.741 -6.486 5.136 1.00 93.31 87 MET A N 1
ATOM 679 C CA . MET A 1 87 ? -6.036 -6.587 5.791 1.00 93.31 87 MET A CA 1
ATOM 680 C C . MET A 1 87 ? -6.440 -5.211 6.308 1.00 93.31 87 MET A C 1
ATOM 682 O O . MET A 1 87 ? -5.650 -4.540 6.979 1.00 93.31 87 MET A O 1
ATOM 686 N N . LEU A 1 88 ? -7.671 -4.821 6.000 1.00 94.06 88 LEU A N 1
ATOM 687 C CA . LEU A 1 88 ? -8.308 -3.591 6.440 1.00 94.06 88 LEU A CA 1
ATOM 688 C C . LEU A 1 88 ? -9.375 -3.940 7.478 1.00 94.06 88 LEU A C 1
ATOM 690 O O . LEU A 1 88 ? -10.186 -4.845 7.265 1.00 94.06 88 LEU A O 1
ATOM 694 N N . LEU A 1 89 ? -9.368 -3.235 8.606 1.00 93.12 89 LEU A N 1
ATOM 695 C CA . LEU A 1 89 ? -10.339 -3.403 9.684 1.00 93.12 89 LEU A CA 1
ATOM 696 C C . LEU A 1 89 ? -10.970 -2.066 10.053 1.00 93.12 89 LEU A C 1
ATOM 698 O O . LEU A 1 89 ? -10.268 -1.119 10.405 1.00 93.12 89 LEU A O 1
ATOM 702 N N . ALA A 1 90 ? -12.297 -2.035 10.063 1.00 90.44 90 ALA A N 1
ATOM 703 C CA . ALA A 1 90 ? -13.090 -0.867 10.419 1.00 90.44 90 ALA A CA 1
ATOM 704 C C . ALA A 1 90 ? -14.084 -1.199 11.535 1.00 90.44 90 ALA A C 1
ATOM 706 O O . ALA A 1 90 ? -14.670 -2.283 11.546 1.00 90.44 90 ALA A O 1
ATOM 707 N N . PHE A 1 91 ? -14.347 -0.246 12.434 1.00 87.12 91 PHE A N 1
ATOM 708 C CA . PHE A 1 91 ? -15.491 -0.318 13.348 1.00 87.12 91 PHE A CA 1
ATOM 709 C C . PHE A 1 91 ? -16.626 0.564 12.844 1.00 87.12 91 PHE A C 1
ATOM 711 O O . PHE A 1 91 ? -16.548 1.791 12.883 1.00 87.12 91 PHE A O 1
ATOM 718 N N . LYS A 1 92 ? -17.720 -0.051 12.404 1.00 83.50 92 LYS A N 1
ATOM 719 C CA . LYS A 1 92 ? -18.902 0.647 11.895 1.00 83.50 92 LYS A CA 1
ATOM 720 C C . LYS A 1 92 ? -20.139 0.134 12.616 1.00 83.50 92 LYS A C 1
ATOM 722 O O . LYS A 1 92 ? -20.362 -1.070 12.674 1.00 83.50 92 LYS A O 1
ATOM 727 N N . GLU A 1 93 ? -20.924 1.049 13.186 1.00 83.06 93 GLU A N 1
ATOM 728 C CA . GLU A 1 93 ? -22.206 0.727 13.840 1.00 83.06 93 GLU A CA 1
ATOM 729 C C . GLU A 1 93 ? -22.082 -0.367 14.923 1.00 83.06 93 GLU A C 1
ATOM 731 O O . GLU A 1 93 ? -22.901 -1.279 15.029 1.00 83.06 93 GLU A O 1
ATOM 736 N N . GLY A 1 94 ? -21.007 -0.308 15.718 1.00 80.56 94 GLY A N 1
ATOM 737 C CA . GLY A 1 94 ? -20.730 -1.285 16.777 1.00 80.56 94 GLY A CA 1
ATOM 738 C C . GLY A 1 94 ? -20.283 -2.665 16.279 1.00 80.56 94 GLY A C 1
ATOM 739 O O . GLY A 1 94 ? -20.196 -3.597 17.077 1.00 80.56 94 GLY A O 1
ATOM 740 N N . ARG A 1 95 ? -19.996 -2.816 14.982 1.00 85.94 95 ARG A N 1
ATOM 741 C CA . ARG A 1 95 ? -19.498 -4.053 14.366 1.00 85.94 95 ARG A CA 1
ATOM 742 C C . ARG A 1 95 ? -18.107 -3.854 13.788 1.00 85.94 95 ARG A C 1
ATOM 744 O O . ARG A 1 95 ? -17.765 -2.765 13.335 1.00 85.94 95 ARG A O 1
ATOM 751 N N . VAL A 1 96 ? -17.338 -4.937 13.770 1.00 88.94 96 VAL A N 1
ATOM 752 C CA . VAL A 1 96 ? -16.054 -5.003 13.071 1.00 88.94 96 VAL A CA 1
ATOM 753 C C . VAL A 1 96 ? -16.304 -5.485 11.649 1.00 88.94 96 VAL A C 1
ATOM 755 O O . VAL A 1 96 ? -16.942 -6.519 11.450 1.00 88.94 96 VAL A O 1
ATOM 758 N N . LEU A 1 97 ? -15.802 -4.733 10.678 1.00 91.12 97 LEU A N 1
ATOM 759 C CA . LEU A 1 97 ? -15.736 -5.123 9.277 1.00 91.12 97 LEU A CA 1
ATOM 760 C C . LEU A 1 97 ? -14.282 -5.443 8.945 1.00 91.12 97 LEU A C 1
ATOM 762 O O . LEU A 1 97 ? -13.398 -4.645 9.247 1.00 91.12 97 LEU A O 1
ATOM 766 N N . GLU A 1 98 ? -14.058 -6.602 8.338 1.00 91.56 98 GLU A N 1
ATOM 767 C CA . GLU A 1 98 ? -12.749 -7.067 7.881 1.00 91.56 98 GLU A CA 1
ATOM 768 C C . GLU A 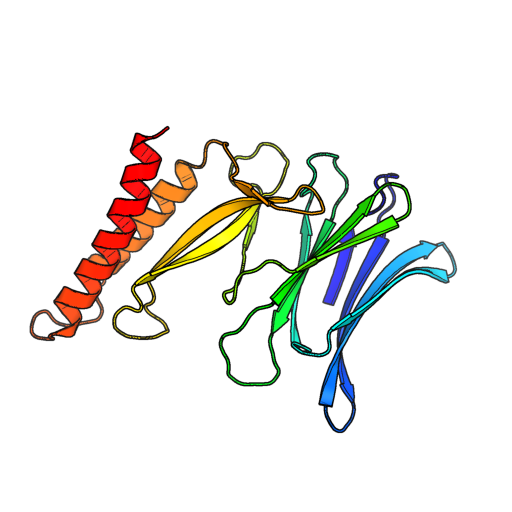1 98 ? -12.794 -7.272 6.370 1.00 91.56 98 GLU A C 1
ATOM 770 O O . GLU A 1 98 ? -13.715 -7.911 5.857 1.00 91.56 98 GLU A O 1
ATOM 775 N N . GLU A 1 99 ? -11.795 -6.750 5.665 1.00 91.81 99 GLU A N 1
ATOM 776 C CA . GLU A 1 99 ? -11.612 -7.001 4.241 1.00 91.81 99 GLU A CA 1
ATOM 777 C C . GLU A 1 99 ? -10.136 -7.225 3.919 1.00 91.81 99 GLU A C 1
ATOM 779 O O . GLU A 1 99 ? -9.255 -6.515 4.406 1.00 91.81 99 GLU A O 1
ATOM 784 N N . VAL A 1 100 ? -9.861 -8.231 3.092 1.00 90.31 100 VAL A N 1
ATOM 785 C CA . VAL A 1 100 ? -8.518 -8.506 2.578 1.00 90.31 100 VAL A CA 1
ATOM 786 C C . VAL A 1 100 ? -8.406 -7.893 1.191 1.00 90.31 100 VAL A C 1
ATOM 788 O O . VAL A 1 100 ? -9.241 -8.151 0.325 1.00 90.31 100 VAL A O 1
ATOM 791 N N . VAL A 1 101 ? -7.365 -7.093 0.976 1.00 89.31 101 VAL A N 1
ATOM 792 C CA . VAL A 1 101 ? -7.087 -6.470 -0.319 1.00 89.31 101 VAL A CA 1
ATOM 793 C C . VAL A 1 101 ? -6.672 -7.561 -1.319 1.00 89.31 101 VAL A C 1
ATOM 795 O O . VAL A 1 101 ? -5.784 -8.351 -0.998 1.00 89.31 101 VAL A O 1
ATOM 798 N N . PRO A 1 102 ? -7.249 -7.616 -2.534 1.00 78.62 102 PRO A N 1
ATOM 799 C CA . PRO A 1 102 ? -7.011 -8.693 -3.507 1.00 78.62 102 PRO A CA 1
ATOM 800 C C . PRO A 1 102 ? -5.653 -8.612 -4.240 1.00 78.62 102 PRO A C 1
ATOM 802 O O . PRO A 1 102 ? -5.517 -9.129 -5.345 1.00 78.62 102 PRO A O 1
ATOM 805 N N . SER A 1 103 ? -4.650 -7.953 -3.658 1.00 80.75 103 SER A N 1
ATOM 806 C CA . SER A 1 103 ? -3.317 -7.785 -4.247 1.00 80.75 103 SER A CA 1
ATOM 807 C C . SER A 1 103 ? -2.357 -8.844 -3.715 1.00 80.75 103 SER A C 1
ATOM 809 O O . SER A 1 103 ? -2.293 -9.061 -2.510 1.00 80.75 103 SER A O 1
ATOM 811 N N . GLU A 1 104 ? -1.563 -9.450 -4.597 1.00 79.44 104 GLU A N 1
ATOM 812 C CA . GLU A 1 104 ? -0.457 -10.338 -4.205 1.00 79.44 104 GLU A CA 1
ATOM 813 C C . GLU A 1 104 ? 0.823 -9.559 -3.847 1.00 79.44 104 GLU A C 1
ATOM 815 O O . GLU A 1 104 ? 1.752 -10.094 -3.242 1.00 79.44 104 GLU A O 1
ATOM 820 N N . MET A 1 105 ? 0.872 -8.273 -4.200 1.00 84.50 105 MET A N 1
ATOM 821 C CA . MET A 1 105 ? 1.993 -7.366 -3.958 1.00 84.50 105 MET A CA 1
ATOM 822 C C . MET A 1 105 ? 1.683 -6.388 -2.818 1.00 84.50 105 MET A C 1
ATOM 824 O O . MET A 1 105 ? 0.521 -6.163 -2.471 1.00 84.50 105 MET A O 1
ATOM 828 N N . LEU A 1 106 ? 2.734 -5.790 -2.246 1.00 86.06 106 LEU A N 1
ATOM 829 C CA . LEU A 1 106 ? 2.609 -4.828 -1.154 1.00 86.06 106 LEU A CA 1
ATOM 830 C C . LEU A 1 106 ? 1.760 -3.626 -1.584 1.00 86.06 106 LEU A C 1
ATOM 832 O O . LEU A 1 106 ? 2.097 -2.916 -2.525 1.00 86.06 106 LEU A O 1
ATOM 836 N N . VAL A 1 107 ? 0.676 -3.404 -0.854 1.00 90.75 107 VAL A N 1
ATOM 837 C CA . VAL A 1 107 ? -0.212 -2.253 -1.014 1.00 90.75 107 VAL A CA 1
ATOM 838 C C . VAL A 1 107 ? 0.313 -1.101 -0.166 1.00 90.75 107 VAL A C 1
ATOM 840 O O . VAL A 1 107 ? 0.763 -1.324 0.962 1.00 90.75 107 VAL A O 1
ATOM 843 N N . ASP A 1 108 ? 0.224 0.114 -0.698 1.00 92.31 108 ASP A N 1
ATOM 844 C CA . ASP A 1 108 ? 0.485 1.338 0.059 1.00 92.31 108 ASP A CA 1
ATOM 845 C C . ASP A 1 108 ? -0.832 1.995 0.495 1.00 92.31 108 ASP A C 1
ATOM 847 O O . ASP A 1 108 ? -1.879 1.788 -0.122 1.00 92.31 108 ASP A O 1
ATOM 851 N N . VAL A 1 109 ? -0.793 2.774 1.572 1.00 94.69 109 VAL A N 1
ATOM 852 C CA . VAL A 1 109 ? -1.944 3.538 2.061 1.00 94.69 109 VAL A CA 1
ATOM 853 C C . VAL A 1 109 ? -1.485 4.942 2.402 1.00 94.69 109 VAL A C 1
ATOM 855 O O . VAL A 1 109 ? -0.596 5.129 3.232 1.00 94.69 109 VAL A O 1
ATOM 858 N N . ALA A 1 110 ? -2.095 5.925 1.751 1.00 94.56 110 ALA A N 1
ATOM 859 C CA . ALA A 1 110 ? -1.742 7.326 1.902 1.00 94.56 110 ALA A CA 1
ATOM 860 C C . ALA A 1 110 ? -2.890 8.209 1.414 1.00 94.56 110 ALA A C 1
ATOM 862 O O . ALA A 1 110 ? -3.630 7.799 0.530 1.00 94.56 110 ALA A O 1
ATOM 863 N N . ASP A 1 111 ? -2.986 9.418 1.960 1.00 94.12 111 ASP A N 1
ATOM 864 C CA . ASP A 1 111 ? -3.809 10.514 1.437 1.00 94.12 111 ASP A CA 1
ATOM 865 C C . ASP A 1 111 ? -2.951 11.336 0.462 1.00 94.12 111 ASP A C 1
ATOM 867 O O . ASP A 1 111 ? -2.233 12.259 0.867 1.00 94.12 111 ASP A O 1
ATOM 871 N N . ARG A 1 112 ? -2.912 10.927 -0.816 1.00 93.19 112 ARG A N 1
ATOM 872 C CA . ARG A 1 112 ? -2.054 11.609 -1.808 1.00 93.19 112 ARG A CA 1
ATOM 873 C C . ARG A 1 112 ? -2.763 12.767 -2.504 1.00 93.19 112 ARG A C 1
ATOM 875 O O . ARG A 1 112 ? -2.067 13.666 -2.975 1.00 93.19 112 ARG A O 1
ATOM 882 N N . ASN A 1 113 ? -4.098 12.775 -2.543 1.00 90.06 113 ASN A N 1
ATOM 883 C CA . ASN A 1 113 ? -4.876 13.905 -3.069 1.00 90.06 113 ASN A CA 1
ATOM 884 C C . ASN A 1 113 ? -5.077 15.034 -2.029 1.00 90.06 113 ASN A C 1
ATOM 886 O O . ASN A 1 113 ? -5.486 16.135 -2.397 1.00 90.06 113 ASN A O 1
ATOM 890 N N . ARG A 1 114 ? -4.723 14.789 -0.756 1.00 90.69 114 ARG A N 1
ATOM 891 C CA . ARG A 1 114 ? -4.790 15.721 0.382 1.00 90.69 114 ARG A CA 1
ATOM 892 C C . ARG A 1 114 ? -6.210 16.175 0.726 1.00 90.69 114 ARG A C 1
ATOM 894 O O . ARG A 1 114 ? -6.393 17.307 1.182 1.00 90.69 114 ARG A O 1
ATOM 901 N N . ASP A 1 115 ? -7.206 15.319 0.520 1.00 90.00 115 ASP A N 1
ATOM 902 C CA . ASP A 1 115 ? -8.604 15.596 0.867 1.00 90.00 115 ASP A CA 1
ATOM 903 C C . ASP A 1 115 ? -8.974 15.173 2.304 1.00 90.00 115 ASP A C 1
ATOM 905 O O . ASP A 1 115 ? -10.071 15.474 2.787 1.00 90.00 115 ASP A O 1
ATOM 909 N N . GLY A 1 116 ? -8.033 14.552 3.025 1.00 90.12 116 GLY A N 1
ATOM 910 C CA . GLY A 1 116 ? -8.197 14.071 4.394 1.00 90.12 116 GLY A CA 1
ATOM 911 C C . GLY A 1 116 ? -8.686 12.626 4.498 1.00 90.12 116 GLY A C 1
ATOM 912 O O . GLY A 1 116 ? -8.736 12.099 5.612 1.00 90.12 116 GLY A O 1
ATOM 913 N N . ARG A 1 117 ? -9.022 11.976 3.379 1.00 93.12 117 ARG A N 1
ATOM 914 C CA . ARG A 1 117 ? -9.367 10.559 3.282 1.00 93.12 117 ARG A CA 1
ATOM 915 C C . ARG A 1 117 ? -8.240 9.823 2.563 1.00 93.12 117 ARG A C 1
ATOM 917 O O . ARG A 1 117 ? -7.925 10.091 1.415 1.00 93.12 117 ARG A O 1
ATOM 924 N N . ALA A 1 118 ? -7.653 8.836 3.227 1.00 95.75 118 ALA A N 1
ATOM 925 C CA . ALA A 1 118 ? -6.591 8.049 2.617 1.00 95.75 118 ALA A CA 1
ATOM 926 C C . ALA A 1 118 ? -7.130 7.072 1.562 1.00 95.75 118 ALA A C 1
ATOM 928 O O . ALA A 1 118 ? -8.199 6.474 1.724 1.00 95.75 118 ALA A O 1
ATOM 929 N N . GLU A 1 119 ? -6.338 6.853 0.514 1.00 96.44 119 GLU A N 1
ATOM 930 C CA . GLU A 1 119 ? -6.587 5.830 -0.493 1.00 96.44 119 GLU A CA 1
ATOM 931 C C . GLU A 1 119 ? -5.751 4.573 -0.249 1.00 96.44 119 GLU A C 1
ATOM 933 O O . GLU A 1 119 ? -4.649 4.599 0.305 1.00 96.44 119 GLU A O 1
ATOM 938 N N . VAL A 1 120 ? -6.278 3.452 -0.734 1.00 95.88 120 VAL A N 1
ATOM 939 C CA . VAL A 1 120 ? -5.579 2.175 -0.830 1.00 95.88 120 VAL A CA 1
ATOM 940 C C . VAL A 1 120 ? -4.950 2.086 -2.217 1.00 95.88 120 VAL A C 1
ATOM 942 O O . VAL A 1 120 ? -5.646 1.990 -3.227 1.00 95.88 120 VAL A O 1
ATOM 945 N N . TRP A 1 121 ? -3.625 2.123 -2.270 1.00 95.62 121 TRP A N 1
ATOM 946 C CA . TRP A 1 121 ? -2.843 2.147 -3.500 1.00 95.62 121 TRP A CA 1
ATOM 947 C C . TRP A 1 121 ? -2.415 0.733 -3.870 1.00 95.62 121 TRP A C 1
ATOM 949 O O . TRP A 1 121 ? -1.457 0.186 -3.318 1.00 95.62 121 TRP A O 1
ATOM 959 N N . MET A 1 122 ? -3.148 0.129 -4.803 1.00 94.38 122 MET A N 1
ATOM 960 C CA . MET A 1 122 ? -2.918 -1.248 -5.225 1.00 94.38 122 MET A CA 1
ATOM 961 C C . MET A 1 122 ? -1.937 -1.286 -6.404 1.00 94.38 122 MET A C 1
ATOM 963 O O . MET A 1 122 ? -2.176 -0.608 -7.408 1.00 94.38 122 MET A O 1
ATOM 967 N N . PRO A 1 123 ? -0.844 -2.057 -6.307 1.00 92.31 123 PRO A N 1
ATOM 968 C CA . PRO A 1 123 ? 0.111 -2.213 -7.397 1.00 92.31 123 PRO A CA 1
ATOM 969 C C . PRO A 1 123 ? -0.451 -3.061 -8.546 1.00 92.31 123 PRO A C 1
ATOM 971 O O . PRO A 1 123 ? -1.072 -4.103 -8.344 1.00 92.31 123 PRO A O 1
ATOM 974 N N . GLU A 1 124 ? -0.134 -2.649 -9.764 1.00 91.62 124 GLU A N 1
ATOM 975 C CA . GLU A 1 124 ? -0.326 -3.369 -11.016 1.00 91.62 124 GLU A CA 1
ATOM 976 C C . GLU A 1 124 ? 1.051 -3.627 -11.631 1.00 91.62 124 GLU A C 1
ATOM 978 O O . GLU A 1 124 ? 1.881 -2.722 -11.729 1.00 91.62 124 GLU A O 1
ATOM 983 N N . LEU A 1 125 ? 1.318 -4.871 -12.024 1.00 92.56 125 LEU A N 1
ATOM 984 C CA . LEU A 1 125 ? 2.563 -5.207 -12.703 1.00 92.56 125 LEU A CA 1
ATOM 985 C C . LEU A 1 125 ? 2.498 -4.694 -14.144 1.00 92.56 125 LEU A C 1
ATOM 987 O O . LEU A 1 125 ? 1.728 -5.211 -14.948 1.00 92.56 125 LEU A O 1
ATOM 991 N N . VAL A 1 126 ? 3.334 -3.709 -14.466 1.00 94.56 126 VAL A N 1
ATOM 992 C CA . VAL A 1 126 ? 3.498 -3.200 -15.835 1.00 94.56 126 VAL A CA 1
ATOM 993 C C . VAL A 1 126 ? 4.452 -4.096 -16.613 1.00 94.56 126 VAL A C 1
ATOM 995 O O . VAL A 1 126 ? 4.169 -4.483 -17.743 1.00 94.56 126 VAL A O 1
ATOM 998 N N . ALA A 1 127 ? 5.583 -4.451 -15.996 1.00 93.62 127 ALA A N 1
ATOM 999 C CA . ALA A 1 127 ? 6.582 -5.321 -16.601 1.00 93.62 127 ALA A CA 1
ATOM 1000 C C . ALA A 1 127 ? 7.408 -6.065 -15.546 1.00 93.62 127 ALA A C 1
ATOM 1002 O O . ALA A 1 127 ? 7.887 -5.468 -14.580 1.00 93.62 127 ALA A O 1
ATOM 1003 N N . ASP A 1 128 ? 7.667 -7.356 -15.782 1.00 88.94 128 ASP A N 1
ATOM 1004 C CA . ASP A 1 128 ? 8.590 -8.162 -14.964 1.00 88.94 128 ASP A CA 1
ATOM 1005 C C . ASP A 1 128 ? 10.072 -7.788 -15.156 1.00 88.94 128 ASP A C 1
ATOM 1007 O O . ASP A 1 128 ? 10.926 -8.219 -14.382 1.00 88.94 128 ASP A O 1
ATOM 1011 N N . SER A 1 129 ? 10.379 -6.942 -16.148 1.00 89.62 129 SER A N 1
ATOM 1012 C CA . SER A 1 129 ? 11.699 -6.343 -16.346 1.00 89.62 129 SER A CA 1
ATOM 1013 C C . SER A 1 129 ? 12.847 -7.353 -16.452 1.00 89.62 129 SER A C 1
ATOM 1015 O O . SER A 1 129 ? 12.664 -8.478 -16.923 1.00 89.62 129 SER A O 1
ATOM 1017 N N . THR A 1 130 ? 14.066 -6.928 -16.151 1.00 87.06 130 THR A N 1
ATOM 1018 C CA . THR A 1 130 ? 15.302 -7.719 -16.224 1.00 87.06 130 THR A CA 1
ATOM 1019 C C . THR A 1 130 ? 15.550 -8.565 -14.964 1.00 87.06 130 THR A C 1
ATOM 1021 O O . THR A 1 130 ? 16.501 -9.347 -14.930 1.00 87.06 130 THR A O 1
ATOM 1024 N N . GLY A 1 131 ? 14.636 -8.504 -13.984 1.00 83.12 131 GLY A N 1
ATOM 1025 C CA . GLY A 1 131 ? 14.601 -9.350 -12.794 1.00 83.12 131 GLY A CA 1
ATOM 1026 C C . GLY A 1 131 ? 13.548 -8.903 -11.762 1.00 83.12 131 GLY A C 1
ATOM 1027 O O . GLY A 1 131 ? 13.002 -7.805 -11.869 1.00 83.12 131 GLY A O 1
ATOM 1028 N N . PRO A 1 132 ? 13.283 -9.705 -10.708 1.00 76.25 132 PRO A N 1
ATOM 1029 C CA . PRO A 1 132 ? 12.238 -9.415 -9.715 1.00 76.25 132 PRO A CA 1
ATOM 1030 C C . PRO A 1 132 ? 12.408 -8.094 -8.951 1.00 76.25 132 PRO A C 1
ATOM 1032 O O . PRO A 1 132 ? 11.419 -7.520 -8.503 1.00 76.25 132 PRO A O 1
ATOM 1035 N N . LEU A 1 133 ? 13.648 -7.618 -8.793 1.00 82.50 133 LEU A N 1
ATOM 1036 C CA . LEU A 1 133 ? 13.962 -6.341 -8.137 1.00 82.50 133 LEU A CA 1
ATOM 1037 C C . LEU A 1 133 ? 13.806 -5.132 -9.065 1.00 82.50 133 LEU A C 1
ATOM 1039 O O . LEU A 1 133 ? 13.850 -3.997 -8.610 1.00 82.50 133 LEU A O 1
ATOM 1043 N N . GLU A 1 134 ? 13.639 -5.374 -10.361 1.00 88.81 134 GLU A N 1
ATOM 1044 C CA . GLU A 1 134 ? 13.606 -4.345 -11.398 1.00 88.81 134 GLU A CA 1
ATOM 1045 C C . GLU A 1 134 ? 12.220 -4.227 -12.032 1.00 88.81 134 GLU A C 1
ATOM 1047 O O . GLU A 1 134 ? 12.067 -3.541 -13.044 1.00 88.81 134 GLU A O 1
ATOM 1052 N N . ARG A 1 135 ? 11.224 -4.912 -11.455 1.00 91.69 135 ARG A N 1
ATOM 1053 C CA . ARG A 1 135 ? 9.827 -4.851 -11.877 1.00 91.69 135 ARG A CA 1
ATOM 1054 C C . ARG A 1 135 ? 9.354 -3.409 -11.956 1.00 91.69 135 ARG A C 1
ATOM 1056 O O . ARG A 1 135 ? 9.604 -2.609 -11.056 1.00 91.69 135 ARG A O 1
ATOM 1063 N N . VAL A 1 136 ? 8.597 -3.118 -13.001 1.00 94.94 136 VAL A N 1
ATOM 1064 C CA . VAL A 1 136 ? 7.894 -1.847 -13.141 1.00 94.94 136 VAL A CA 1
ATOM 1065 C C . VAL A 1 136 ? 6.486 -2.067 -12.609 1.00 94.94 136 VAL A C 1
ATOM 1067 O O . VAL A 1 136 ? 5.714 -2.842 -13.174 1.00 94.94 136 VAL A O 1
ATOM 1070 N N . LEU A 1 137 ? 6.180 -1.437 -11.479 1.00 93.38 137 LEU A N 1
ATOM 1071 C CA . LEU A 1 137 ? 4.871 -1.498 -10.831 1.00 93.38 137 LEU A CA 1
ATOM 1072 C C . LEU A 1 137 ? 4.184 -0.150 -10.979 1.00 93.38 137 LEU A C 1
ATOM 1074 O O . LEU A 1 137 ? 4.836 0.871 -10.801 1.00 93.38 137 LEU A O 1
ATOM 1078 N N . PHE A 1 138 ? 2.891 -0.135 -11.266 1.00 94.25 138 PHE A N 1
ATOM 1079 C CA . PHE A 1 138 ? 2.078 1.075 -11.309 1.00 94.25 138 PHE A CA 1
ATOM 1080 C C . PHE A 1 138 ? 1.022 1.013 -10.210 1.00 94.25 138 PHE A C 1
ATOM 1082 O O . PHE A 1 138 ? 0.293 0.032 -10.117 1.00 94.25 138 PHE A O 1
ATOM 1089 N N . TYR A 1 139 ? 0.932 2.028 -9.354 1.00 93.56 139 TYR A N 1
ATOM 1090 C CA . TYR A 1 139 ? 0.005 2.008 -8.222 1.00 93.56 139 TYR A CA 1
ATOM 1091 C C . TYR A 1 139 ? -1.273 2.765 -8.566 1.00 93.56 139 TYR A C 1
ATOM 1093 O O . TYR A 1 139 ? -1.232 3.955 -8.873 1.00 93.56 139 TYR A O 1
ATOM 1101 N N . ARG A 1 140 ? -2.422 2.089 -8.477 1.00 93.25 140 ARG A N 1
ATOM 1102 C CA . ARG A 1 140 ? -3.735 2.710 -8.686 1.00 93.25 140 ARG A CA 1
ATOM 1103 C C . ARG A 1 140 ? -4.437 2.987 -7.357 1.00 93.25 140 ARG A C 1
ATOM 1105 O O . ARG A 1 140 ? -4.429 2.107 -6.493 1.00 93.25 140 ARG A O 1
ATOM 1112 N N . PRO A 1 141 ? -5.078 4.155 -7.199 1.00 95.62 141 PRO A N 1
ATOM 1113 C CA . PRO A 1 141 ? -5.780 4.495 -5.974 1.00 95.62 141 PRO A CA 1
ATOM 1114 C C . PRO A 1 141 ? -7.198 3.924 -5.948 1.00 95.62 141 PRO A C 1
ATOM 1116 O O . PRO A 1 141 ? -7.955 4.008 -6.922 1.00 95.62 141 PRO A O 1
ATOM 1119 N N . PHE A 1 142 ? -7.578 3.395 -4.791 1.00 95.50 142 PHE A N 1
ATOM 1120 C CA . PHE A 1 142 ? -8.921 2.917 -4.506 1.00 95.50 142 PHE A CA 1
ATOM 1121 C C . PHE A 1 142 ? -9.421 3.474 -3.179 1.00 95.50 142 PHE A C 1
ATOM 1123 O O . PHE A 1 142 ? -8.687 3.532 -2.194 1.00 95.50 142 PHE A O 1
ATOM 1130 N N . LEU A 1 143 ? -10.700 3.825 -3.140 1.00 94.94 143 LEU A N 1
ATOM 1131 C CA . LEU A 1 143 ? -11.403 4.130 -1.905 1.00 94.94 143 LEU A CA 1
ATOM 1132 C C . LEU A 1 143 ? -11.998 2.839 -1.356 1.00 94.94 143 LEU A C 1
ATOM 1134 O O . LEU A 1 143 ? -12.613 2.057 -2.086 1.00 94.94 143 LEU A O 1
ATOM 1138 N N . TRP A 1 144 ? -11.813 2.618 -0.060 1.00 93.75 144 TRP A N 1
ATOM 1139 C CA . TRP A 1 144 ? -12.414 1.491 0.636 1.00 93.75 144 TRP A CA 1
ATOM 1140 C C . TRP A 1 144 ? -13.728 1.920 1.291 1.00 93.75 144 TRP A C 1
ATOM 1142 O O . TRP A 1 144 ? -13.744 2.821 2.129 1.00 93.75 144 TRP A O 1
ATOM 1152 N N . ASN A 1 145 ? -14.835 1.276 0.910 1.00 86.31 145 ASN A N 1
ATOM 1153 C CA . ASN A 1 145 ? -16.188 1.604 1.381 1.00 86.31 145 ASN A CA 1
ATOM 1154 C C . ASN A 1 145 ? -16.832 0.512 2.251 1.00 86.31 145 ASN A C 1
ATOM 1156 O O . ASN A 1 145 ? -18.014 0.618 2.573 1.00 86.31 145 ASN A O 1
ATOM 1160 N N . ALA A 1 146 ? -16.053 -0.488 2.676 1.00 82.00 146 ALA A N 1
ATOM 1161 C CA . ALA A 1 146 ? -16.393 -1.502 3.677 1.00 82.00 146 ALA A CA 1
ATOM 1162 C C . ALA A 1 146 ? -17.843 -2.072 3.596 1.00 82.00 146 ALA A C 1
ATOM 1164 O O . ALA A 1 146 ? -18.746 -1.566 4.279 1.00 82.00 146 ALA A O 1
ATOM 1165 N N . PRO A 1 147 ? -18.076 -3.182 2.862 1.00 82.00 147 PRO A N 1
ATOM 1166 C CA . PRO A 1 147 ? -17.117 -3.895 2.021 1.00 82.00 147 PRO A CA 1
ATOM 1167 C C . PRO A 1 147 ? -17.015 -3.302 0.610 1.00 82.00 147 PRO A C 1
ATOM 1169 O O . PRO A 1 147 ? -17.979 -2.747 0.081 1.00 82.00 147 PRO A O 1
ATOM 1172 N N . GLY A 1 148 ? -15.866 -3.500 -0.023 1.00 88.94 148 GLY A N 1
ATOM 1173 C CA . GLY A 1 148 ? -15.635 -3.214 -1.428 1.00 88.94 148 GLY A CA 1
ATOM 1174 C C . GLY A 1 148 ? -14.761 -1.995 -1.687 1.00 88.94 148 GLY A C 1
ATOM 1175 O O . GLY A 1 148 ? -14.602 -1.092 -0.857 1.00 88.94 148 GLY A O 1
ATOM 1176 N N . PHE A 1 149 ? -14.216 -1.993 -2.900 1.00 92.38 149 PHE A N 1
ATOM 1177 C CA . PHE A 1 149 ? -13.324 -0.967 -3.410 1.00 92.38 149 PHE A CA 1
ATOM 1178 C C . PHE A 1 149 ? -13.932 -0.294 -4.632 1.00 92.38 149 PHE A C 1
ATOM 1180 O O . PHE A 1 149 ? -14.444 -0.956 -5.536 1.00 92.38 149 PHE A O 1
ATOM 1187 N N . GLU A 1 150 ? -13.806 1.022 -4.681 1.00 94.00 150 GLU A N 1
ATOM 1188 C CA . GLU A 1 150 ? -14.082 1.822 -5.868 1.00 94.00 150 GLU A CA 1
ATOM 1189 C C . GLU A 1 150 ? -12.812 2.550 -6.297 1.00 94.00 150 GLU A C 1
ATOM 1191 O O . GLU A 1 150 ? -11.960 2.869 -5.468 1.00 94.00 150 GLU A O 1
ATOM 1196 N N . LYS A 1 151 ? -12.652 2.798 -7.598 1.00 93.06 151 LYS A N 1
ATOM 1197 C CA . LYS A 1 151 ? -11.531 3.612 -8.079 1.00 93.06 151 LYS A CA 1
ATOM 1198 C C . LYS A 1 151 ? -11.676 5.027 -7.526 1.00 93.06 151 LYS A C 1
ATOM 1200 O O . LYS A 1 151 ? -12.754 5.607 -7.632 1.00 93.06 151 LYS A O 1
ATOM 1205 N N . ALA A 1 152 ? -10.599 5.575 -6.975 1.00 93.62 152 ALA A N 1
ATOM 1206 C CA . ALA A 1 152 ? -10.603 6.959 -6.521 1.00 93.62 152 ALA A CA 1
ATOM 1207 C C . ALA A 1 152 ? -10.558 7.919 -7.724 1.00 93.62 152 ALA A C 1
ATOM 1209 O O . ALA A 1 152 ? -9.909 7.628 -8.730 1.00 93.62 152 ALA A O 1
ATOM 1210 N N . THR A 1 153 ? -11.229 9.068 -7.614 1.00 88.62 153 THR A N 1
ATOM 1211 C CA . THR A 1 153 ? -11.355 10.068 -8.695 1.00 88.62 153 THR A CA 1
ATOM 1212 C C . THR A 1 153 ? -10.773 11.441 -8.326 1.00 88.62 153 THR A C 1
ATOM 1214 O O . THR A 1 153 ? -11.218 12.454 -8.860 1.00 88.62 153 THR A O 1
ATOM 1217 N N . GLY A 1 154 ? -9.829 11.493 -7.380 1.00 88.19 154 GLY A N 1
ATOM 1218 C CA . GLY A 1 154 ? -9.143 12.720 -6.958 1.00 88.19 154 GLY A CA 1
ATOM 1219 C C . GLY A 1 154 ? -8.061 13.200 -7.935 1.00 88.19 154 GLY A C 1
ATOM 1220 O O . GLY A 1 154 ? -7.763 12.538 -8.932 1.00 88.19 154 GLY A O 1
ATOM 1221 N N . ASP A 1 155 ? -7.457 14.356 -7.636 1.00 92.31 155 ASP A N 1
ATOM 1222 C CA . ASP A 1 155 ? -6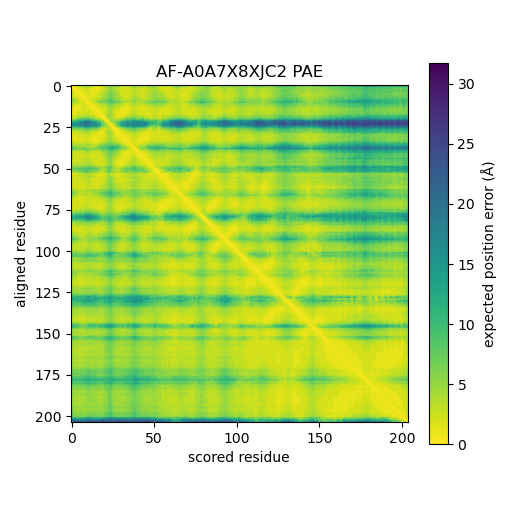.261 14.833 -8.341 1.00 92.31 155 ASP A CA 1
ATOM 1223 C C . ASP A 1 155 ? -5.025 14.094 -7.820 1.00 92.31 155 ASP A C 1
ATOM 1225 O O . ASP A 1 155 ? -4.497 14.376 -6.743 1.00 92.31 155 ASP A O 1
ATOM 1229 N N . PHE A 1 156 ? -4.564 13.138 -8.620 1.00 94.56 156 PHE A N 1
ATOM 1230 C CA . PHE A 1 156 ? -3.359 12.356 -8.361 1.00 94.56 156 PHE A CA 1
ATOM 1231 C C . PHE A 1 156 ? -2.199 12.752 -9.275 1.00 94.56 156 PHE A C 1
ATOM 1233 O O . PHE A 1 156 ? -1.210 12.023 -9.378 1.00 94.56 156 PHE A O 1
ATOM 1240 N N . SER A 1 157 ? -2.290 13.905 -9.942 1.00 93.69 157 SER A N 1
ATOM 1241 C CA . SER A 1 157 ? -1.322 14.315 -10.959 1.00 93.69 157 SER A CA 1
ATOM 1242 C C . SER A 1 157 ? 0.104 14.395 -10.415 1.00 93.69 157 SER A C 1
ATOM 1244 O O . SER A 1 157 ? 1.039 13.997 -11.104 1.00 93.69 157 SER A O 1
ATOM 1246 N N . GLN A 1 158 ? 0.295 14.833 -9.165 1.00 94.31 158 GLN A N 1
ATOM 1247 C CA . GLN A 1 158 ? 1.624 14.832 -8.547 1.00 94.31 158 GLN A CA 1
ATOM 1248 C C . GLN A 1 158 ? 2.203 13.417 -8.440 1.00 94.31 158 GLN A C 1
ATOM 1250 O O . GLN A 1 158 ? 3.351 13.211 -8.811 1.00 94.31 158 GLN A O 1
ATOM 1255 N N . HIS A 1 159 ? 1.404 12.433 -8.020 1.00 94.25 159 HIS A N 1
ATOM 1256 C CA . HIS A 1 159 ? 1.864 11.048 -7.932 1.00 94.25 159 HIS A CA 1
ATOM 1257 C C . HIS A 1 159 ? 2.305 10.506 -9.298 1.00 94.25 159 HIS A C 1
ATOM 1259 O O . HIS A 1 159 ? 3.338 9.847 -9.394 1.00 94.25 159 HIS A O 1
ATOM 1265 N N . TYR A 1 160 ? 1.547 10.797 -10.359 1.00 95.38 160 TYR A N 1
ATOM 1266 C CA . TYR A 1 160 ? 1.891 10.347 -11.708 1.00 95.38 160 TYR A CA 1
ATOM 1267 C C . TYR A 1 160 ? 3.130 11.059 -12.270 1.00 95.38 160 TYR A C 1
ATOM 1269 O O . TYR A 1 160 ? 3.921 10.420 -12.962 1.00 95.38 160 TYR A O 1
ATOM 1277 N N . ARG A 1 161 ? 3.345 12.342 -11.937 1.00 96.88 161 ARG A N 1
ATOM 1278 C CA . ARG A 1 161 ? 4.594 13.057 -12.259 1.00 96.88 161 ARG A CA 1
ATOM 1279 C C . ARG A 1 161 ? 5.787 12.443 -11.532 1.00 96.88 161 ARG A C 1
ATOM 1281 O O . ARG A 1 161 ? 6.741 12.063 -12.198 1.00 96.88 161 ARG A O 1
ATOM 1288 N N . ASP A 1 162 ? 5.689 12.245 -10.218 1.00 96.44 162 ASP A N 1
ATOM 1289 C CA . ASP A 1 162 ? 6.757 11.636 -9.411 1.00 96.44 162 ASP A CA 1
ATOM 1290 C C . ASP A 1 162 ? 7.109 10.229 -9.923 1.00 96.44 162 ASP A C 1
ATOM 1292 O O . ASP A 1 162 ? 8.277 9.851 -10.012 1.00 96.44 162 ASP A O 1
ATOM 1296 N N . TYR A 1 163 ? 6.090 9.446 -10.289 1.00 96.69 163 TYR A N 1
ATOM 1297 C CA . TYR A 1 163 ? 6.270 8.126 -10.881 1.00 96.69 163 TYR A CA 1
ATOM 1298 C C . TYR A 1 163 ? 7.028 8.191 -12.210 1.00 96.69 163 TYR A C 1
ATOM 1300 O O . TYR A 1 163 ? 7.990 7.449 -12.406 1.00 96.69 163 TYR A O 1
ATOM 1308 N N . LYS A 1 164 ? 6.609 9.084 -13.113 1.00 98.00 164 LYS A N 1
ATOM 1309 C CA . LYS A 1 164 ? 7.266 9.298 -14.403 1.00 98.00 164 LYS A CA 1
ATOM 1310 C C . LYS A 1 164 ? 8.725 9.722 -14.216 1.00 98.00 164 LYS A C 1
ATOM 1312 O O . LYS A 1 164 ? 9.602 9.058 -14.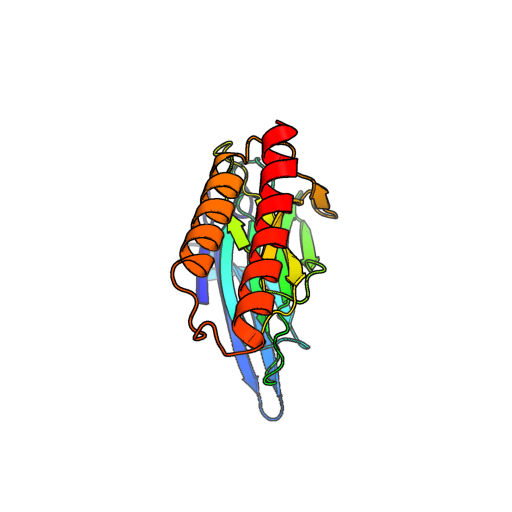761 1.00 98.00 164 LYS A O 1
ATOM 1317 N N . GLU A 1 165 ? 8.979 10.748 -13.406 1.00 98.19 165 GLU A N 1
ATOM 1318 C CA . GLU A 1 165 ? 10.328 11.259 -13.125 1.00 98.19 165 GLU A CA 1
ATOM 1319 C C . GLU A 1 165 ? 11.238 10.159 -12.556 1.00 98.19 165 GLU A C 1
ATOM 1321 O O . GLU A 1 165 ? 12.385 10.008 -12.976 1.00 98.19 165 GLU A O 1
ATOM 1326 N N . ALA A 1 166 ? 10.719 9.318 -11.653 1.00 97.56 166 ALA A N 1
ATOM 1327 C CA . ALA A 1 166 ? 11.475 8.196 -11.104 1.00 97.56 166 ALA A CA 1
ATOM 1328 C C . ALA A 1 166 ? 11.856 7.151 -12.168 1.00 97.56 166 ALA A C 1
ATOM 1330 O O . ALA A 1 166 ? 12.942 6.571 -12.097 1.00 97.56 166 ALA A O 1
ATOM 1331 N N . LEU A 1 167 ? 10.987 6.885 -13.149 1.00 98.00 167 LEU A N 1
ATOM 1332 C CA . LEU A 1 167 ? 11.292 5.964 -14.247 1.00 98.00 167 LEU A CA 1
ATOM 1333 C C . LEU A 1 167 ? 12.248 6.577 -15.277 1.00 98.00 167 LEU A C 1
ATOM 1335 O O . LEU A 1 167 ? 13.113 5.865 -15.784 1.00 98.00 167 LEU A O 1
ATOM 1339 N N . GLU A 1 168 ? 12.121 7.872 -15.569 1.00 98.38 168 GLU A N 1
ATOM 1340 C CA . GLU A 1 168 ? 13.055 8.609 -16.430 1.00 98.38 168 GLU A CA 1
ATOM 1341 C C . GLU A 1 168 ? 14.464 8.578 -15.835 1.00 98.38 168 GLU A C 1
ATOM 1343 O O . GLU A 1 168 ? 15.407 8.167 -16.512 1.00 98.38 168 GLU A O 1
ATOM 1348 N N . PHE A 1 169 ? 14.586 8.861 -14.537 1.00 98.06 169 PHE A N 1
ATOM 1349 C CA . PHE A 1 169 ? 15.853 8.756 -13.820 1.00 98.06 169 PHE A CA 1
ATOM 1350 C C . PHE A 1 169 ? 16.443 7.338 -13.876 1.00 98.06 169 PHE A C 1
ATOM 1352 O O . PHE A 1 169 ? 17.638 7.170 -14.099 1.00 98.06 169 PHE A O 1
ATOM 1359 N N . GLN A 1 170 ? 15.622 6.289 -13.742 1.00 96.50 170 GLN A N 1
ATOM 1360 C CA . GLN A 1 170 ? 16.104 4.910 -13.897 1.00 96.50 170 GLN A CA 1
ATOM 1361 C C . GLN A 1 170 ? 16.628 4.617 -15.307 1.00 96.50 170 GLN A C 1
ATOM 1363 O O . GLN A 1 170 ? 17.560 3.830 -15.449 1.00 96.50 170 GLN A O 1
ATOM 1368 N N . ILE A 1 171 ? 16.029 5.199 -16.351 1.00 96.94 171 ILE A N 1
ATOM 1369 C CA . ILE A 1 171 ? 16.516 5.053 -17.731 1.00 96.94 171 ILE A CA 1
ATOM 1370 C C . ILE A 1 171 ? 17.875 5.740 -17.899 1.00 96.94 171 ILE A C 1
ATOM 1372 O O . ILE A 1 171 ? 18.741 5.189 -18.580 1.00 96.94 171 ILE A O 1
ATOM 1376 N N . GLU A 1 172 ? 18.059 6.922 -17.311 1.00 97.00 172 GLU A N 1
ATOM 1377 C CA . GLU A 1 172 ? 19.338 7.642 -17.325 1.00 97.00 172 GLU A CA 1
ATOM 1378 C C . GLU A 1 172 ? 20.423 6.848 -16.586 1.00 97.00 172 GLU A C 1
ATOM 1380 O O . GLU A 1 172 ? 21.505 6.618 -17.127 1.00 97.00 172 GLU A O 1
ATOM 1385 N N . GLU A 1 173 ? 20.084 6.319 -15.412 1.00 96.06 173 GLU A N 1
ATOM 1386 C CA . GLU A 1 173 ? 20.938 5.476 -14.571 1.00 96.06 173 GLU A CA 1
ATOM 1387 C C . GLU A 1 173 ? 20.806 3.979 -14.911 1.00 96.06 173 GLU A C 1
ATOM 1389 O O . GLU A 1 173 ? 20.799 3.116 -14.027 1.00 96.06 173 GLU A O 1
ATOM 1394 N N . ASN A 1 174 ? 20.670 3.643 -16.200 1.00 95.31 174 ASN A N 1
ATOM 1395 C CA . ASN A 1 174 ? 20.519 2.252 -16.627 1.00 95.31 174 ASN A CA 1
ATOM 1396 C C . ASN A 1 174 ? 21.738 1.423 -16.165 1.00 95.31 174 ASN A C 1
ATOM 1398 O O . ASN A 1 174 ? 22.867 1.722 -16.566 1.00 95.31 174 ASN A O 1
ATOM 1402 N N . PRO A 1 175 ? 21.543 0.361 -15.358 1.00 94.75 175 PRO A N 1
ATOM 1403 C CA . PRO A 1 175 ? 22.653 -0.393 -14.775 1.00 94.75 175 PRO A CA 1
ATOM 1404 C C . PRO A 1 175 ? 23.366 -1.291 -15.793 1.00 94.75 175 PRO A C 1
ATOM 1406 O O . PRO A 1 175 ? 24.416 -1.867 -15.493 1.00 94.75 175 PRO A O 1
ATOM 1409 N N . TYR A 1 176 ? 22.798 -1.454 -16.988 1.00 95.56 176 TYR A N 1
ATOM 1410 C CA . TYR A 1 176 ? 23.355 -2.286 -18.041 1.00 95.56 176 TYR A CA 1
ATOM 1411 C C . TYR A 1 176 ? 24.201 -1.447 -19.007 1.00 95.56 176 TYR A C 1
ATOM 1413 O O . TYR A 1 176 ? 23.849 -0.316 -19.331 1.00 95.56 176 TYR A O 1
ATOM 1421 N N . PRO A 1 177 ? 25.325 -1.971 -19.517 1.00 94.69 177 PRO A N 1
ATOM 1422 C CA . PRO A 1 177 ? 26.049 -1.302 -20.588 1.00 94.69 177 PRO A CA 1
ATOM 1423 C C . PRO A 1 177 ? 25.277 -1.425 -21.917 1.00 94.69 177 PRO A C 1
ATOM 1425 O O . PRO A 1 177 ? 24.621 -2.444 -22.131 1.00 94.69 177 PRO A O 1
ATOM 1428 N N . PRO A 1 178 ? 25.414 -0.480 -22.869 1.00 94.00 178 PRO A N 1
ATOM 1429 C CA . PRO A 1 178 ? 24.646 -0.487 -24.125 1.00 94.00 178 PRO A CA 1
ATOM 1430 C C . PRO A 1 178 ? 24.771 -1.750 -24.993 1.00 94.00 178 PRO A C 1
ATOM 1432 O O . PRO A 1 178 ? 23.896 -2.031 -25.804 1.00 94.00 178 PRO A O 1
ATOM 1435 N N . ALA A 1 179 ? 25.860 -2.511 -24.853 1.00 93.25 179 ALA A N 1
ATOM 1436 C CA . ALA A 1 179 ? 26.059 -3.768 -25.577 1.00 93.25 179 ALA A CA 1
ATOM 1437 C C . ALA A 1 179 ? 25.325 -4.971 -24.943 1.00 93.25 179 ALA A C 1
ATOM 1439 O O . ALA A 1 179 ? 25.271 -6.040 -25.550 1.00 93.25 179 ALA A O 1
ATOM 1440 N N . ASP A 1 180 ? 24.796 -4.829 -23.724 1.00 95.38 180 ASP A N 1
ATOM 1441 C CA . ASP A 1 180 ? 24.047 -5.878 -23.035 1.00 95.38 180 ASP A CA 1
ATOM 1442 C C . ASP A 1 180 ? 22.604 -5.936 -23.573 1.00 95.38 180 ASP A C 1
ATOM 1444 O O . ASP A 1 180 ? 21.914 -4.915 -23.564 1.00 95.38 180 ASP A O 1
ATOM 1448 N N . PRO A 1 181 ? 22.089 -7.108 -23.991 1.00 90.19 181 PRO A N 1
ATOM 1449 C CA . PRO A 1 181 ? 20.703 -7.252 -24.450 1.00 90.19 181 PRO A CA 1
ATOM 1450 C C . PRO A 1 181 ? 19.644 -6.783 -23.438 1.00 90.19 181 PRO A C 1
ATOM 1452 O O . PRO A 1 181 ? 18.524 -6.443 -23.820 1.00 90.19 181 PRO A O 1
ATOM 1455 N N . ARG A 1 182 ? 19.980 -6.756 -22.142 1.00 95.31 182 ARG A N 1
ATOM 1456 C CA . ARG A 1 182 ? 19.110 -6.249 -21.073 1.00 95.31 182 ARG A CA 1
ATOM 1457 C C . ARG A 1 182 ? 18.955 -4.736 -21.098 1.00 95.31 182 ARG A C 1
ATOM 1459 O O . ARG A 1 182 ? 17.933 -4.258 -20.622 1.00 95.31 182 ARG A O 1
ATOM 1466 N N . TYR A 1 183 ? 19.910 -4.003 -21.671 1.00 95.81 183 TYR A N 1
ATOM 1467 C CA . TYR A 1 183 ? 19.889 -2.543 -21.732 1.00 95.81 183 TYR A CA 1
ATOM 1468 C C . TYR A 1 183 ? 18.601 -2.018 -22.362 1.00 95.81 183 TYR A C 1
ATOM 1470 O O . TYR A 1 183 ? 17.880 -1.228 -21.748 1.00 95.81 183 TYR A O 1
ATOM 1478 N N . GLU A 1 184 ? 18.283 -2.512 -23.561 1.00 95.38 184 GLU A N 1
ATOM 1479 C CA . GLU A 1 184 ? 17.109 -2.054 -24.298 1.00 95.38 184 GLU A CA 1
ATOM 1480 C C . GLU A 1 184 ? 15.819 -2.538 -23.639 1.00 95.38 184 GLU A C 1
ATOM 1482 O O . GLU A 1 184 ? 14.879 -1.763 -23.489 1.00 95.38 184 GLU A O 1
ATOM 1487 N N . LYS A 1 185 ? 15.785 -3.790 -23.161 1.00 95.75 185 LYS A N 1
ATOM 1488 C CA . LYS A 1 185 ? 14.625 -4.318 -22.432 1.00 95.75 185 LYS A CA 1
ATOM 1489 C C . LYS A 1 185 ? 14.316 -3.477 -21.192 1.00 95.75 185 LYS A C 1
ATOM 1491 O O . LYS A 1 185 ? 13.179 -3.055 -21.010 1.00 95.75 185 LYS A O 1
ATOM 1496 N N . PHE A 1 186 ? 15.334 -3.197 -20.376 1.00 97.06 186 PHE A N 1
ATOM 1497 C CA . PHE A 1 186 ? 15.211 -2.374 -19.178 1.00 97.06 186 PHE A CA 1
ATOM 1498 C C . PHE A 1 186 ? 14.588 -1.023 -19.524 1.00 97.06 186 PHE A C 1
ATOM 1500 O O . PHE A 1 186 ? 13.613 -0.624 -18.891 1.00 97.06 186 PHE A O 1
ATOM 1507 N N . ARG A 1 187 ? 15.106 -0.356 -20.560 1.00 96.75 187 ARG A N 1
ATOM 1508 C CA . ARG A 1 187 ? 14.611 0.940 -21.024 1.00 96.75 187 ARG A CA 1
ATOM 1509 C C . ARG A 1 187 ? 13.157 0.878 -21.505 1.00 96.75 187 ARG A C 1
ATOM 1511 O O . ARG A 1 187 ? 12.351 1.701 -21.081 1.00 96.75 187 ARG A O 1
ATOM 1518 N N . GLN A 1 188 ? 12.808 -0.090 -22.352 1.00 97.06 188 GLN A N 1
ATOM 1519 C CA . GLN A 1 188 ? 11.455 -0.228 -22.911 1.00 97.06 188 GLN A CA 1
ATOM 1520 C C . GLN A 1 188 ? 10.396 -0.523 -21.842 1.00 97.06 188 GLN A C 1
ATOM 1522 O O . GLN A 1 188 ? 9.298 0.037 -21.879 1.00 97.06 188 GLN A O 1
ATOM 1527 N N . ASP A 1 189 ? 10.741 -1.332 -20.842 1.00 97.62 189 ASP A N 1
ATOM 1528 C CA . ASP A 1 189 ? 9.841 -1.634 -19.730 1.00 97.62 189 ASP A CA 1
ATOM 1529 C C . ASP A 1 189 ? 9.517 -0.361 -18.910 1.00 97.62 189 ASP A C 1
ATOM 1531 O O . ASP A 1 189 ? 8.370 -0.163 -18.505 1.00 97.62 189 ASP A O 1
ATOM 1535 N N . ARG A 1 190 ? 10.479 0.566 -18.734 1.00 98.00 190 ARG A N 1
ATOM 1536 C CA . ARG A 1 190 ? 10.230 1.871 -18.077 1.00 98.00 190 ARG A CA 1
ATOM 1537 C C . ARG A 1 190 ? 9.432 2.817 -18.959 1.00 98.00 190 ARG A C 1
ATOM 1539 O O . ARG A 1 190 ? 8.522 3.464 -18.456 1.00 98.00 190 ARG A O 1
ATOM 1546 N N . LEU A 1 191 ? 9.721 2.869 -20.259 1.00 98.12 191 LEU A N 1
ATOM 1547 C CA . LEU A 1 191 ? 8.931 3.669 -21.201 1.00 98.12 191 LEU A CA 1
ATOM 1548 C C . LEU A 1 191 ? 7.459 3.241 -21.218 1.00 98.12 191 LEU A C 1
ATOM 1550 O O . LEU A 1 191 ? 6.578 4.090 -21.301 1.00 98.12 191 LEU A O 1
ATOM 1554 N N . THR A 1 192 ? 7.189 1.942 -21.065 1.00 97.81 192 THR A N 1
ATOM 1555 C CA . THR A 1 192 ? 5.820 1.426 -20.927 1.00 97.81 192 THR A CA 1
ATOM 1556 C C . THR A 1 192 ? 5.145 1.975 -19.667 1.00 97.81 192 THR A C 1
ATOM 1558 O O . THR A 1 192 ? 4.016 2.458 -19.738 1.00 97.81 192 THR A O 1
ATOM 1561 N N . GLY A 1 193 ? 5.844 1.967 -18.526 1.00 97.19 193 GLY A N 1
ATOM 1562 C CA . GLY A 1 193 ? 5.350 2.578 -17.287 1.00 97.19 193 GLY A CA 1
ATOM 1563 C C . GLY A 1 193 ? 5.108 4.084 -17.424 1.00 97.19 193 GLY A C 1
ATOM 1564 O O . GLY A 1 193 ? 4.048 4.569 -17.032 1.00 97.19 193 GLY A O 1
ATOM 1565 N N . ILE A 1 194 ? 6.042 4.817 -18.036 1.00 98.12 194 ILE A N 1
ATOM 1566 C CA . ILE A 1 194 ? 5.904 6.258 -18.303 1.00 98.12 194 ILE A CA 1
ATOM 1567 C C . ILE A 1 194 ? 4.644 6.531 -19.129 1.00 98.12 194 ILE A C 1
ATOM 1569 O O . ILE A 1 194 ? 3.838 7.370 -18.734 1.00 98.12 194 ILE A O 1
ATOM 1573 N N . GLY A 1 195 ? 4.413 5.769 -20.202 1.00 97.25 195 GLY A N 1
ATOM 1574 C CA . GLY A 1 195 ? 3.218 5.918 -21.034 1.00 97.25 195 GLY A CA 1
ATOM 1575 C C . GLY A 1 195 ? 1.906 5.703 -20.269 1.00 97.25 195 GLY A C 1
ATOM 1576 O O . GLY A 1 195 ? 0.916 6.378 -20.546 1.00 97.25 195 GLY A O 1
ATOM 1577 N N . MET A 1 196 ? 1.882 4.816 -19.263 1.00 95.75 196 MET A N 1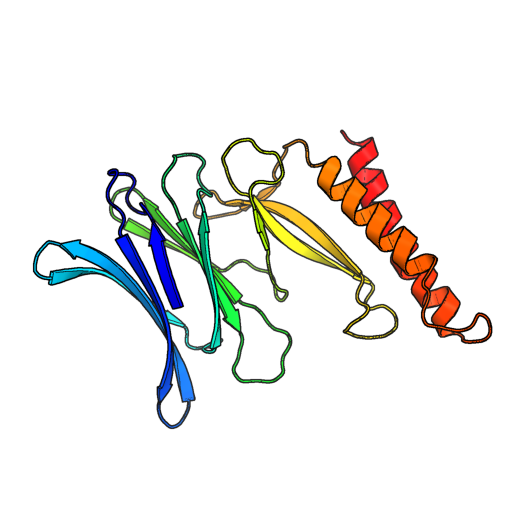
ATOM 1578 C CA . MET A 1 196 ? 0.711 4.659 -18.387 1.00 95.75 196 MET A CA 1
ATOM 1579 C C . MET A 1 196 ? 0.454 5.899 -17.525 1.00 95.75 196 MET A C 1
ATOM 1581 O O . MET A 1 196 ? -0.700 6.295 -17.357 1.00 95.75 196 MET A O 1
ATOM 1585 N N . ALA A 1 197 ? 1.509 6.510 -16.982 1.00 95.75 197 ALA A N 1
ATOM 1586 C CA . ALA A 1 197 ? 1.391 7.729 -16.188 1.00 95.75 197 ALA A CA 1
ATOM 1587 C C . ALA A 1 197 ? 0.965 8.929 -17.044 1.00 95.75 197 ALA A C 1
ATOM 1589 O O . ALA A 1 197 ? 0.094 9.690 -16.629 1.00 95.75 197 ALA A O 1
ATOM 1590 N N . GLU A 1 198 ? 1.520 9.067 -18.250 1.00 96.44 198 GLU A N 1
ATOM 1591 C CA . GLU A 1 198 ? 1.149 10.117 -19.207 1.00 96.44 198 GLU A CA 1
ATOM 1592 C C . GLU A 1 198 ? -0.322 10.022 -19.613 1.00 96.44 198 GLU A C 1
ATOM 1594 O O . GLU A 1 198 ? -1.038 11.013 -19.529 1.00 96.44 198 GLU A O 1
ATOM 1599 N N . ALA A 1 199 ? -0.813 8.820 -19.932 1.00 94.12 199 ALA A N 1
ATOM 1600 C CA . ALA A 1 199 ? -2.220 8.623 -20.280 1.00 94.12 199 ALA A CA 1
ATOM 1601 C C . ALA A 1 199 ? -3.185 9.057 -19.161 1.00 94.12 199 ALA A C 1
ATOM 1603 O O . ALA A 1 199 ? -4.295 9.506 -19.443 1.00 94.12 199 ALA A O 1
ATOM 1604 N N . LEU A 1 200 ? -2.779 8.918 -17.894 1.00 91.62 200 LEU A N 1
ATOM 1605 C CA . LEU A 1 200 ? -3.574 9.374 -16.755 1.00 91.62 200 LEU A CA 1
ATOM 1606 C C . LEU A 1 200 ? -3.443 10.880 -16.534 1.00 91.62 200 LEU A C 1
ATOM 1608 O O . LEU A 1 200 ? -4.452 11.528 -16.270 1.00 91.62 200 LEU A O 1
ATOM 1612 N N . LEU A 1 201 ? -2.246 11.445 -16.690 1.00 92.88 201 LEU A N 1
ATOM 1613 C CA . LEU A 1 201 ? -2.026 12.892 -16.634 1.00 92.88 201 LEU A CA 1
ATOM 1614 C C . LEU A 1 201 ? -2.823 13.645 -17.704 1.00 92.88 201 LEU A C 1
ATOM 1616 O O . LEU A 1 201 ? -3.366 14.697 -17.396 1.00 92.88 201 LEU A O 1
ATOM 1620 N N . ASP A 1 202 ? -2.943 13.088 -18.909 1.00 88.56 202 ASP A N 1
ATOM 1621 C CA . ASP A 1 202 ? -3.722 13.671 -20.010 1.00 88.56 202 ASP A CA 1
ATOM 1622 C C . ASP A 1 202 ? -5.244 13.546 -19.806 1.00 88.56 202 ASP A C 1
ATOM 1624 O O . ASP A 1 202 ? -6.027 14.224 -20.472 1.00 88.56 202 ASP A O 1
ATOM 1628 N N . SER A 1 203 ? -5.677 12.649 -18.913 1.00 79.88 203 SER A N 1
ATOM 1629 C CA . SER A 1 203 ? -7.093 12.403 -18.611 1.00 79.88 203 SER A CA 1
ATOM 1630 C C . SER A 1 203 ? -7.667 13.290 -17.497 1.00 79.88 203 SER A C 1
ATOM 1632 O O . SER A 1 203 ? -8.867 13.202 -17.220 1.00 79.88 203 SER A O 1
ATOM 1634 N N . HIS A 1 204 ? -6.827 14.124 -16.875 1.00 61.69 204 HIS A N 1
ATOM 1635 C CA . HIS A 1 204 ? -7.165 15.076 -15.812 1.00 61.69 204 HIS A CA 1
ATOM 1636 C C . HIS A 1 204 ? -7.090 16.522 -16.317 1.00 61.69 204 HIS A C 1
ATOM 1638 O O . HIS A 1 204 ? -7.943 17.325 -15.874 1.00 61.69 204 HIS A O 1
#